Protein AF-A0A8T0E7D0-F1 (afdb_monomer)

Structure (mmCIF, N/CA/C/O backbone):
data_AF-A0A8T0E7D0-F1
#
_entry.id   AF-A0A8T0E7D0-F1
#
loop_
_atom_site.group_PDB
_atom_site.id
_atom_site.type_symbol
_atom_site.label_atom_id
_atom_site.label_alt_id
_atom_site.label_comp_id
_atom_site.label_asym_id
_atom_site.label_entity_id
_atom_site.label_seq_id
_atom_site.pdbx_PDB_ins_code
_atom_site.Cartn_x
_atom_site.Cartn_y
_atom_site.Cartn_z
_atom_site.occupancy
_atom_site.B_iso_or_equiv
_atom_site.auth_seq_id
_atom_site.auth_comp_id
_atom_site.auth_asym_id
_atom_site.auth_atom_id
_atom_site.pdbx_PDB_model_num
ATOM 1 N N . MET A 1 1 ? -31.914 -11.582 77.484 1.00 54.72 1 MET A N 1
ATOM 2 C CA . MET A 1 1 ? -31.308 -12.217 76.294 1.00 54.72 1 MET A CA 1
ATOM 3 C C . MET A 1 1 ? -29.859 -11.767 76.229 1.00 54.72 1 MET A C 1
ATOM 5 O O . MET A 1 1 ? -29.622 -10.567 76.194 1.00 54.72 1 MET A O 1
ATOM 9 N N . ASP A 1 2 ? -28.911 -12.696 76.337 1.00 65.94 2 ASP A N 1
ATOM 10 C CA . ASP A 1 2 ? -27.485 -12.381 76.474 1.00 65.94 2 ASP A CA 1
ATOM 11 C C . ASP A 1 2 ? -26.832 -12.133 75.101 1.00 65.94 2 ASP A C 1
ATOM 13 O O . ASP A 1 2 ? -26.538 -13.051 74.334 1.00 65.94 2 ASP A O 1
ATOM 17 N N . VAL A 1 3 ? -26.641 -10.851 74.785 1.00 65.19 3 VAL A N 1
ATOM 18 C CA . VAL A 1 3 ? -26.113 -10.342 73.508 1.00 65.19 3 VAL A CA 1
ATOM 19 C C . VAL A 1 3 ? -24.646 -10.743 73.288 1.00 65.19 3 VAL A C 1
ATOM 21 O O . VAL A 1 3 ? -24.164 -10.745 72.153 1.00 65.19 3 VAL A O 1
ATOM 24 N N . THR A 1 4 ? -23.919 -11.104 74.349 1.00 72.44 4 THR A N 1
ATOM 25 C CA . THR A 1 4 ? -22.505 -11.491 74.253 1.00 72.44 4 THR A CA 1
ATOM 26 C C . THR A 1 4 ? -22.340 -12.883 73.645 1.00 72.44 4 THR A C 1
ATOM 28 O O . THR A 1 4 ? -21.528 -13.061 72.736 1.00 72.44 4 THR A O 1
ATOM 31 N N . SER A 1 5 ? -23.196 -13.831 74.031 1.00 65.88 5 SER A N 1
ATOM 32 C CA . SER A 1 5 ? -23.218 -15.196 73.492 1.00 65.88 5 SER A CA 1
ATOM 33 C C . SER A 1 5 ? -23.538 -15.225 71.986 1.00 65.88 5 SER A C 1
ATOM 35 O O . SER A 1 5 ? -22.879 -15.919 71.207 1.00 65.88 5 SER A O 1
ATOM 37 N N . LEU A 1 6 ? -24.456 -14.362 71.533 1.00 68.62 6 LEU A N 1
ATOM 38 C CA . LEU A 1 6 ? -24.831 -14.239 70.117 1.00 68.62 6 LEU A CA 1
ATOM 39 C C . LEU A 1 6 ? -23.686 -13.687 69.235 1.00 68.62 6 LEU A C 1
ATOM 41 O O . LEU A 1 6 ? -23.503 -14.103 68.086 1.00 68.62 6 LEU A O 1
ATOM 45 N N . LYS A 1 7 ? -22.874 -12.761 69.770 1.00 71.25 7 LYS A N 1
ATOM 46 C CA . LYS A 1 7 ? -21.691 -12.210 69.076 1.00 71.25 7 LYS A CA 1
ATOM 47 C C . LYS A 1 7 ? -20.566 -13.239 68.941 1.00 71.25 7 LYS A C 1
ATOM 49 O O . LYS A 1 7 ? -19.858 -13.250 67.935 1.00 71.25 7 LYS A O 1
ATOM 54 N N . VAL A 1 8 ? -20.410 -14.116 69.930 1.00 76.81 8 VAL A N 1
ATOM 55 C CA . VAL A 1 8 ? -19.421 -15.203 69.889 1.00 76.81 8 VAL A CA 1
ATOM 56 C C . VAL A 1 8 ? -19.811 -16.250 68.841 1.00 76.81 8 VAL A C 1
ATOM 58 O O . VAL A 1 8 ? -18.973 -16.618 68.017 1.00 76.81 8 VAL A O 1
ATOM 61 N N . GLN A 1 9 ? -21.086 -16.651 68.785 1.00 73.12 9 GLN A N 1
ATOM 62 C CA . GLN A 1 9 ? -21.579 -17.607 67.782 1.00 73.12 9 GLN A CA 1
ATOM 63 C C . GLN A 1 9 ? -21.450 -17.081 66.346 1.00 73.12 9 GLN A C 1
ATOM 65 O O . GLN A 1 9 ? -20.999 -17.799 65.457 1.00 73.12 9 GLN A O 1
ATOM 70 N N . THR A 1 10 ? -21.772 -15.808 66.106 1.00 71.31 10 THR A N 1
ATOM 71 C CA . THR A 1 10 ? -21.647 -15.202 64.767 1.00 71.31 10 THR A CA 1
ATOM 72 C C . THR A 1 10 ? -20.196 -15.060 64.307 1.00 71.31 10 THR A C 1
ATOM 74 O O . THR A 1 10 ? -19.908 -15.258 63.124 1.00 71.31 10 THR A O 1
ATOM 77 N N . LYS A 1 11 ? -19.257 -14.771 65.219 1.00 76.00 11 LYS A N 1
ATOM 78 C CA . LYS A 1 11 ? -17.821 -14.763 64.904 1.00 76.00 11 LYS A CA 1
ATOM 79 C C . LYS A 1 11 ? -17.317 -16.168 64.565 1.00 76.00 11 LYS A C 1
ATOM 81 O O . LYS A 1 11 ? -16.623 -16.309 63.564 1.00 76.00 11 LYS A O 1
ATOM 86 N N . ALA A 1 12 ? -17.717 -17.179 65.341 1.00 78.19 12 ALA A N 1
ATOM 87 C CA . ALA A 1 12 ? -17.357 -18.578 65.107 1.00 78.19 12 ALA A CA 1
ATOM 88 C C . ALA A 1 12 ? -17.876 -19.091 63.752 1.00 78.19 12 ALA A C 1
ATOM 90 O O . ALA A 1 12 ? -17.123 -19.691 62.982 1.00 78.19 12 ALA A O 1
ATOM 91 N N . LEU A 1 13 ? -19.131 -18.770 63.418 1.00 76.06 13 LEU A N 1
ATOM 92 C CA . LEU A 1 13 ? -19.716 -19.098 62.120 1.00 76.06 13 LEU A CA 1
ATOM 93 C C . LEU A 1 13 ? -18.940 -18.423 60.986 1.00 76.06 13 LEU A C 1
ATOM 95 O O . LEU A 1 13 ? -18.488 -19.115 60.077 1.00 76.06 13 LEU A O 1
ATOM 99 N N . ARG A 1 14 ? -18.676 -17.110 61.065 1.00 75.69 14 ARG A N 1
ATOM 100 C CA . ARG A 1 14 ? -17.880 -16.398 60.046 1.00 75.69 14 ARG A CA 1
ATOM 101 C C . ARG A 1 14 ? -16.509 -17.028 59.831 1.00 75.69 14 ARG A C 1
ATOM 103 O O . ARG A 1 14 ? -16.132 -17.247 58.687 1.00 75.69 14 ARG A O 1
ATOM 110 N N . THR A 1 15 ? -15.796 -17.365 60.904 1.00 80.94 15 THR A N 1
ATOM 111 C CA . THR A 1 15 ? -14.492 -18.028 60.784 1.00 80.94 15 THR A CA 1
ATOM 112 C C . THR A 1 15 ? -14.602 -19.407 60.131 1.00 80.94 15 THR A C 1
ATOM 114 O O . THR A 1 15 ? -13.803 -19.711 59.248 1.00 80.94 15 THR A O 1
ATOM 117 N N . SER A 1 16 ? -15.620 -20.207 60.477 1.00 73.19 16 SER A N 1
ATOM 118 C CA . SER A 1 16 ? -15.835 -21.532 59.873 1.00 73.19 16 SER A CA 1
ATOM 119 C C . SER A 1 16 ? -16.187 -21.461 58.382 1.00 73.19 16 SER A C 1
ATOM 121 O O . SER A 1 16 ? -15.637 -22.224 57.588 1.00 73.19 16 SER A O 1
ATOM 123 N N . PHE A 1 17 ? -17.001 -20.478 57.978 1.00 78.31 17 PHE A N 1
ATOM 124 C CA . PHE A 1 17 ? -17.322 -20.233 56.572 1.00 78.31 17 PHE A CA 1
ATOM 125 C C . PHE A 1 17 ? -16.086 -19.791 55.786 1.00 78.31 17 PHE A C 1
ATOM 127 O O . PHE A 1 17 ? -15.821 -20.331 54.717 1.00 78.31 17 PHE A O 1
ATOM 134 N N . THR A 1 18 ? -15.276 -18.875 56.330 1.00 77.00 18 THR A N 1
ATOM 135 C CA . THR A 1 18 ? -14.044 -18.439 55.652 1.00 77.00 18 THR A CA 1
ATOM 136 C C . THR A 1 18 ? -12.987 -19.536 55.560 1.00 77.00 18 THR A C 1
ATOM 138 O O . THR A 1 18 ? -12.224 -19.556 54.603 1.00 77.00 18 THR A O 1
ATOM 141 N N . CYS A 1 19 ? -12.927 -20.446 56.537 1.00 77.75 19 CYS A N 1
ATOM 142 C CA . CYS A 1 19 ? -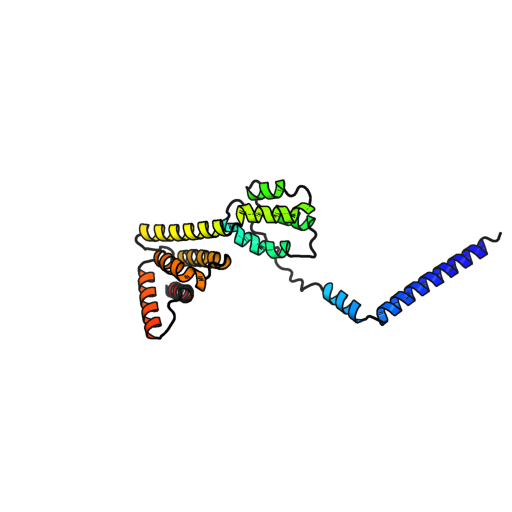11.993 -21.568 56.500 1.00 77.75 19 CYS A CA 1
ATOM 143 C C . CYS A 1 19 ? -12.424 -22.614 55.467 1.00 77.75 19 CYS A C 1
ATOM 145 O O . CYS A 1 19 ? -11.588 -23.103 54.718 1.00 77.75 19 CYS A O 1
ATOM 147 N N . SER A 1 20 ? -13.728 -22.897 55.388 1.00 74.50 20 SER A N 1
ATOM 148 C CA . SER A 1 20 ? -14.278 -23.846 54.414 1.00 74.50 20 SER A CA 1
ATOM 149 C C . SER A 1 20 ? -14.148 -23.326 52.982 1.00 74.50 20 SER A C 1
ATOM 151 O O . SER A 1 20 ? -13.796 -24.087 52.092 1.00 74.50 20 SER A O 1
ATOM 153 N N . ALA A 1 21 ? -14.359 -22.023 52.762 1.00 74.94 21 ALA A N 1
ATOM 154 C CA . ALA A 1 21 ? -14.153 -21.401 51.453 1.00 74.94 21 ALA A CA 1
ATOM 155 C C . ALA A 1 21 ? -12.694 -21.523 50.985 1.00 74.94 21 ALA A C 1
ATOM 157 O O . ALA A 1 21 ? -12.446 -21.982 49.879 1.00 74.94 21 ALA A O 1
ATOM 158 N N . LYS A 1 22 ? -11.729 -21.216 51.864 1.00 76.75 22 LYS A N 1
ATOM 159 C CA . LYS A 1 22 ? -10.300 -21.378 51.550 1.00 76.75 22 LYS A CA 1
ATOM 160 C C . LYS A 1 22 ? -9.919 -22.824 51.258 1.00 76.75 22 LYS A C 1
ATOM 162 O O . LYS A 1 22 ? -9.106 -23.066 50.385 1.00 76.75 22 LYS A O 1
ATOM 167 N N . GLN A 1 23 ? -10.513 -23.775 51.974 1.00 80.31 23 GLN A N 1
ATOM 168 C CA . GLN A 1 23 ? -10.227 -25.189 51.766 1.00 80.31 23 GLN A CA 1
ATOM 169 C C . GLN A 1 23 ? -10.750 -25.690 50.413 1.00 80.31 23 GLN A C 1
ATOM 171 O O . GLN A 1 23 ? -10.070 -26.477 49.769 1.00 80.31 23 GLN A O 1
ATOM 176 N N . ILE A 1 24 ? -11.904 -25.189 49.962 1.00 74.75 24 ILE A N 1
ATOM 177 C CA . ILE A 1 24 ? -12.439 -25.466 48.621 1.00 74.75 24 ILE A CA 1
ATOM 178 C C . ILE A 1 24 ? -11.538 -24.854 47.543 1.00 74.75 24 ILE A C 1
ATOM 180 O O . ILE A 1 24 ? -11.247 -25.521 46.554 1.00 74.75 24 ILE A O 1
ATOM 184 N N . ASP A 1 25 ? -11.070 -23.618 47.741 1.00 69.31 25 ASP A N 1
ATOM 185 C CA . ASP A 1 25 ? -10.152 -22.962 46.804 1.00 69.31 25 ASP A CA 1
ATOM 186 C C . ASP A 1 25 ? -8.811 -23.718 46.723 1.00 69.31 25 ASP A C 1
ATOM 188 O O . ASP A 1 25 ? -8.342 -24.021 45.628 1.00 69.31 25 ASP A O 1
ATOM 192 N N . ASP A 1 26 ? -8.230 -24.104 47.864 1.00 72.88 26 ASP A N 1
ATOM 193 C CA . ASP A 1 26 ? -6.973 -24.863 47.929 1.00 72.88 26 ASP A CA 1
ATOM 194 C C . ASP A 1 26 ? -7.105 -26.267 47.303 1.00 72.88 26 ASP A C 1
ATOM 196 O O . ASP A 1 26 ? -6.173 -26.763 46.666 1.00 72.88 26 ASP A O 1
ATOM 200 N N . GLU A 1 27 ? -8.256 -26.927 47.467 1.00 72.38 27 GLU A N 1
ATOM 201 C CA . GLU A 1 27 ? -8.533 -28.253 46.900 1.00 72.38 27 GLU A CA 1
ATOM 202 C C . GLU A 1 27 ? -8.784 -28.172 45.385 1.00 72.38 27 GLU A C 1
ATOM 204 O O . GLU A 1 27 ? -8.221 -28.964 44.627 1.00 72.38 27 GLU A O 1
ATOM 209 N N . PHE A 1 28 ? -9.491 -27.136 44.921 1.00 66.25 28 PHE A N 1
ATOM 210 C CA . PHE A 1 28 ? -9.658 -26.831 43.497 1.00 66.25 28 PHE A CA 1
ATOM 211 C C . PHE A 1 28 ? -8.324 -26.497 42.811 1.00 66.25 28 PHE A C 1
ATOM 213 O O . PHE A 1 28 ? -8.057 -26.959 41.699 1.00 66.25 28 PHE A O 1
ATOM 220 N N . GLU A 1 29 ? -7.452 -25.738 43.480 1.00 63.44 29 GLU A N 1
ATOM 221 C CA . GLU A 1 29 ? -6.104 -25.433 42.991 1.00 63.44 29 GLU A CA 1
ATOM 222 C C . GLU A 1 29 ? -5.206 -26.673 42.905 1.00 63.44 29 GLU A C 1
ATOM 224 O O . GLU A 1 29 ? -4.335 -26.745 42.034 1.00 63.44 29 GLU A O 1
ATOM 229 N N . LYS A 1 30 ? -5.415 -27.657 43.786 1.00 68.56 30 LYS A N 1
ATOM 230 C CA . LYS A 1 30 ? -4.631 -28.895 43.831 1.00 68.56 30 LYS A CA 1
ATOM 231 C C . LYS A 1 30 ? -5.095 -29.933 42.809 1.00 68.56 30 LYS A C 1
ATOM 233 O O . LYS A 1 30 ? -4.261 -30.684 42.308 1.00 68.56 30 LYS A O 1
ATOM 238 N N . GLU A 1 31 ? -6.389 -29.975 42.492 1.00 69.44 31 GLU A N 1
ATOM 239 C CA . GLU A 1 31 ? -6.946 -30.905 41.502 1.00 69.44 31 GLU A CA 1
ATOM 240 C C . GLU A 1 31 ? -6.706 -30.471 40.049 1.00 69.44 31 GLU A C 1
ATOM 242 O O . GLU A 1 31 ? -6.691 -31.325 39.167 1.00 69.44 31 GLU A O 1
ATOM 247 N N . ASN A 1 32 ? -6.467 -29.180 39.780 1.00 70.25 32 ASN A N 1
ATOM 248 C CA . ASN A 1 32 ? -6.302 -28.665 38.413 1.00 70.25 32 ASN A CA 1
ATOM 249 C C . ASN A 1 32 ? -5.086 -27.727 38.230 1.00 70.25 32 ASN A C 1
ATOM 251 O O . ASN A 1 32 ? -5.250 -26.566 37.831 1.00 70.25 32 ASN A O 1
ATOM 255 N N . PRO A 1 33 ? -3.846 -28.207 38.451 1.00 67.50 33 PRO A N 1
ATOM 256 C CA . PRO A 1 33 ? -2.640 -27.400 38.242 1.00 67.50 33 PRO A CA 1
ATOM 257 C C . PRO A 1 33 ? -2.485 -26.934 36.782 1.00 67.50 33 PRO A C 1
ATOM 259 O O . PRO A 1 33 ? -2.019 -25.819 36.535 1.00 67.50 33 PRO A O 1
ATOM 262 N N . ASP A 1 34 ? -2.962 -27.734 35.822 1.00 71.38 34 ASP A N 1
ATOM 263 C CA . ASP A 1 34 ? -2.912 -27.428 34.388 1.00 71.38 34 ASP A CA 1
ATOM 264 C C . ASP A 1 34 ? -3.777 -26.215 34.008 1.00 71.38 34 ASP A C 1
ATOM 266 O O . ASP A 1 34 ? -3.393 -25.431 33.143 1.00 71.38 34 ASP A O 1
ATOM 270 N N . ILE A 1 35 ? -4.910 -25.982 34.687 1.00 70.44 35 ILE A N 1
ATOM 271 C CA . ILE A 1 35 ? -5.776 -24.818 34.417 1.00 70.44 35 ILE A CA 1
ATOM 272 C C . ILE A 1 35 ? -5.077 -23.524 34.843 1.00 70.44 35 ILE A C 1
ATOM 274 O O . ILE A 1 35 ? -5.122 -22.531 34.116 1.00 70.44 35 ILE A O 1
ATOM 278 N N . LYS A 1 36 ? -4.372 -23.525 35.982 1.00 68.19 36 LYS A N 1
ATOM 279 C CA . LYS A 1 36 ? -3.554 -22.375 36.398 1.00 68.19 36 LYS A CA 1
ATOM 280 C C . LYS A 1 36 ? -2.401 -22.126 35.434 1.00 68.19 36 LYS A C 1
ATOM 282 O O . LYS A 1 36 ? -2.128 -20.969 35.112 1.00 68.19 36 LYS A O 1
ATOM 287 N N . GLN A 1 37 ? -1.738 -23.182 34.970 1.00 68.50 37 GLN A N 1
ATOM 288 C CA . GLN A 1 37 ? -0.632 -23.067 34.024 1.00 68.50 37 GLN A CA 1
ATOM 289 C C . GLN A 1 37 ? -1.103 -22.507 32.675 1.00 68.50 37 GLN A C 1
ATOM 291 O O . GLN A 1 37 ? -0.502 -21.558 32.175 1.00 68.50 37 GLN A O 1
ATOM 296 N N . LEU A 1 38 ? -2.247 -22.975 32.169 1.00 66.56 38 LEU A N 1
ATOM 297 C CA . LEU A 1 38 ? -2.901 -22.436 30.975 1.00 66.56 38 LEU A CA 1
ATOM 298 C C . LEU A 1 38 ? -3.326 -20.973 31.160 1.00 66.56 38 LEU A C 1
ATOM 300 O O . LEU A 1 38 ? -3.051 -20.145 30.299 1.00 66.56 38 LEU A O 1
ATOM 304 N N . LEU A 1 39 ? -3.927 -20.606 32.297 1.00 62.59 39 LEU A N 1
ATOM 305 C CA . LEU A 1 39 ? -4.269 -19.208 32.599 1.00 62.59 39 LEU A CA 1
ATOM 306 C C . LEU A 1 39 ? -3.022 -18.314 32.684 1.00 62.59 39 LEU A C 1
ATOM 308 O O . LEU A 1 39 ? -3.051 -17.165 32.246 1.00 62.59 39 LEU A O 1
ATOM 312 N N . THR A 1 40 ? -1.913 -18.843 33.200 1.00 61.16 40 THR A N 1
ATOM 313 C CA . THR A 1 40 ? -0.635 -18.123 33.299 1.00 61.16 40 THR A CA 1
ATOM 314 C C . THR A 1 40 ? 0.028 -17.958 31.929 1.00 61.16 40 THR A C 1
ATOM 316 O O . THR A 1 40 ? 0.605 -16.908 31.656 1.00 61.16 40 THR A O 1
ATOM 319 N N . GLU A 1 41 ? -0.095 -18.942 31.035 1.00 64.25 41 GLU A N 1
ATOM 320 C CA . GLU A 1 41 ? 0.371 -18.845 29.647 1.00 64.25 41 GLU A CA 1
ATOM 321 C C . GLU A 1 41 ? -0.488 -17.884 28.810 1.00 64.25 41 GLU A C 1
ATOM 323 O O . GLU A 1 41 ? 0.071 -17.072 28.070 1.00 64.25 41 GLU A O 1
ATOM 328 N N . ILE A 1 42 ? -1.816 -17.884 28.993 1.00 60.22 42 ILE A N 1
ATOM 329 C CA . ILE A 1 42 ? -2.752 -16.953 28.331 1.00 60.22 42 ILE A CA 1
ATOM 330 C C . ILE A 1 42 ? -2.509 -15.499 28.776 1.00 60.22 42 ILE A C 1
ATOM 332 O O . ILE A 1 42 ? -2.626 -14.580 27.968 1.00 60.22 42 ILE A O 1
ATOM 336 N N . VAL A 1 43 ? -2.149 -15.281 30.046 1.00 56.56 43 VAL A N 1
ATOM 337 C CA . VAL A 1 43 ? -1.904 -13.946 30.632 1.00 56.56 43 VAL A CA 1
ATOM 338 C C . VAL A 1 43 ? -0.423 -13.540 30.560 1.00 56.56 43 VAL A C 1
ATOM 340 O O . VAL A 1 43 ? -0.060 -12.419 30.931 1.00 56.56 43 VAL A O 1
ATOM 343 N N . SER A 1 44 ? 0.460 -14.409 30.055 1.00 48.97 44 SER A N 1
ATOM 344 C CA . SER A 1 44 ? 1.877 -14.076 29.932 1.00 48.97 44 SER A CA 1
ATOM 345 C C . SER A 1 44 ? 2.048 -12.843 29.027 1.00 48.97 44 SER A C 1
ATOM 347 O O . SER A 1 44 ? 1.542 -12.810 27.901 1.00 48.97 44 SER A O 1
ATOM 349 N N . PRO A 1 45 ? 2.730 -11.777 29.492 1.00 50.28 45 PRO A N 1
ATOM 350 C CA . PRO A 1 45 ? 2.923 -10.596 28.675 1.00 50.28 45 PRO A CA 1
ATOM 351 C C . PRO A 1 45 ? 3.856 -10.979 27.531 1.00 50.28 45 PRO A C 1
ATOM 353 O O . PRO A 1 45 ? 5.063 -11.148 27.734 1.00 50.28 45 PRO A O 1
ATOM 356 N N . GLN A 1 46 ? 3.299 -11.111 26.324 1.00 56.50 46 GLN A N 1
ATOM 357 C CA . GLN A 1 46 ? 4.093 -11.234 25.109 1.00 56.50 46 GLN A CA 1
ATOM 358 C C . GLN A 1 46 ? 5.168 -10.147 25.128 1.00 56.50 46 GLN A C 1
ATOM 360 O O . GLN A 1 46 ? 4.875 -8.981 25.398 1.00 56.50 46 GLN A O 1
ATOM 365 N N . ARG A 1 47 ? 6.424 -10.577 24.951 1.00 47.91 47 ARG A N 1
ATOM 366 C CA . ARG A 1 47 ? 7.656 -9.800 25.154 1.00 47.91 47 ARG A CA 1
ATOM 367 C C . ARG A 1 47 ? 7.449 -8.312 24.856 1.00 47.91 47 ARG A C 1
ATOM 369 O O . ARG A 1 47 ? 7.382 -7.905 23.697 1.00 47.91 47 ARG A O 1
ATOM 376 N N . LYS A 1 48 ? 7.375 -7.501 25.917 1.00 47.44 48 LYS A N 1
ATOM 377 C CA . LYS A 1 48 ? 7.268 -6.040 25.834 1.00 47.44 48 LYS A CA 1
ATOM 378 C C . LYS A 1 48 ? 8.616 -5.454 25.425 1.00 47.44 48 LYS A C 1
ATOM 380 O O . LYS A 1 48 ? 9.351 -4.914 26.249 1.00 47.44 48 LYS A O 1
ATOM 385 N N . PHE A 1 49 ? 8.955 -5.563 24.146 1.00 44.78 49 PHE A N 1
ATOM 386 C CA . PHE A 1 49 ? 9.917 -4.644 23.559 1.00 44.78 49 PHE A CA 1
ATOM 387 C C . PHE A 1 49 ? 9.312 -3.241 23.668 1.00 44.78 49 PHE A C 1
ATOM 389 O O . PHE A 1 49 ? 8.206 -3.007 23.181 1.00 44.78 49 PHE A O 1
ATOM 396 N N . LYS A 1 50 ? 10.009 -2.309 24.328 1.00 47.78 50 LYS A N 1
ATOM 397 C CA . LYS A 1 50 ? 9.682 -0.881 24.229 1.00 47.78 50 LYS A CA 1
ATOM 398 C C . LYS A 1 50 ? 10.081 -0.420 22.831 1.00 47.78 50 LYS A C 1
ATOM 400 O O . LYS A 1 50 ? 11.186 0.072 22.621 1.00 47.78 50 LYS A O 1
ATOM 405 N N . LEU A 1 51 ? 9.207 -0.692 21.871 1.00 49.25 51 LEU A N 1
ATOM 406 C CA . LEU A 1 51 ? 9.305 -0.162 20.522 1.00 49.25 51 LEU A CA 1
ATOM 407 C C . LEU A 1 51 ? 9.032 1.350 20.579 1.00 49.25 51 LEU A C 1
ATOM 409 O O . LEU A 1 51 ? 8.231 1.779 21.416 1.00 49.25 51 LEU A O 1
ATOM 413 N N . PRO A 1 52 ? 9.680 2.155 19.720 1.00 48.81 52 PRO A N 1
ATOM 414 C CA . PRO A 1 52 ? 9.252 3.528 19.488 1.00 48.81 52 PRO A CA 1
ATOM 415 C C . PRO A 1 52 ? 7.749 3.562 19.198 1.00 48.81 52 PRO A C 1
ATOM 417 O O . PRO A 1 52 ? 7.220 2.642 18.567 1.00 48.81 52 PRO A O 1
ATOM 420 N N . GLU A 1 53 ? 7.066 4.601 19.669 1.00 57.31 53 GLU A N 1
ATOM 421 C CA . GLU A 1 53 ? 5.640 4.786 19.414 1.00 57.31 53 GLU A CA 1
ATOM 422 C C . GLU A 1 53 ? 5.400 4.812 17.898 1.00 57.31 53 GLU A C 1
ATOM 424 O O . GLU A 1 53 ? 5.987 5.616 17.172 1.00 57.31 53 GLU A O 1
ATOM 429 N N . ILE A 1 54 ? 4.613 3.857 17.396 1.00 60.72 54 ILE A N 1
ATOM 430 C CA . ILE A 1 54 ? 4.352 3.742 15.961 1.00 60.72 54 ILE A CA 1
ATOM 431 C C . ILE A 1 54 ? 3.399 4.871 15.585 1.00 60.72 54 ILE A C 1
ATOM 433 O O . ILE A 1 54 ? 2.199 4.791 15.845 1.00 60.72 54 ILE A O 1
ATOM 437 N N . GLU A 1 55 ? 3.917 5.905 14.928 1.00 63.19 55 GLU A N 1
ATOM 438 C CA . GLU A 1 55 ? 3.072 6.898 14.275 1.00 63.19 55 GLU A CA 1
ATOM 439 C C . GLU A 1 55 ? 2.314 6.229 13.120 1.00 63.19 55 GLU A C 1
ATOM 441 O O . GLU A 1 55 ? 2.881 5.866 12.084 1.00 63.19 55 GLU A O 1
ATOM 446 N N . LEU A 1 56 ? 1.007 6.032 13.307 1.00 67.56 56 LEU A N 1
ATOM 447 C CA . LEU A 1 56 ? 0.138 5.485 12.271 1.00 67.56 56 LEU A CA 1
ATOM 448 C C . LEU A 1 56 ? 0.112 6.446 11.079 1.00 67.56 56 LEU A C 1
ATOM 450 O O . LEU A 1 56 ? -0.205 7.633 11.226 1.00 67.56 56 LEU A O 1
ATOM 454 N N . LYS A 1 57 ? 0.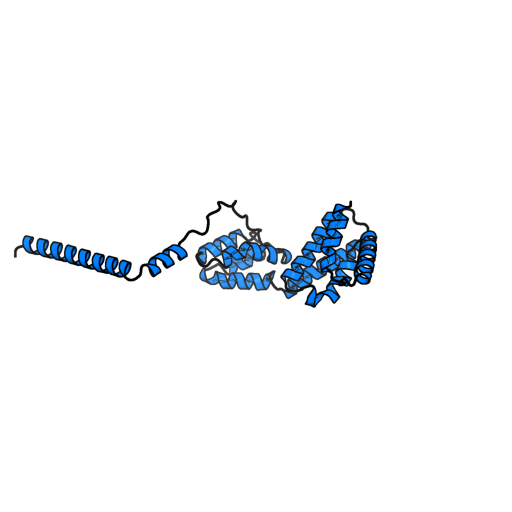410 5.942 9.872 1.00 70.06 57 LYS A N 1
ATOM 455 C CA . LYS A 1 57 ? 0.254 6.750 8.660 1.00 70.06 57 LYS A CA 1
ATOM 456 C C . LYS A 1 57 ? -1.212 7.122 8.517 1.00 70.06 57 LYS A C 1
ATOM 458 O O . LYS A 1 57 ? -2.078 6.256 8.391 1.00 70.06 57 LYS A O 1
ATOM 463 N N . LYS A 1 58 ? -1.469 8.427 8.516 1.00 79.56 58 LYS A N 1
ATOM 464 C CA . LYS A 1 58 ? -2.828 8.950 8.517 1.00 79.56 58 LYS A CA 1
ATOM 465 C C . LYS A 1 58 ? -3.504 8.701 7.173 1.00 79.56 58 LYS A C 1
ATOM 467 O O . LYS A 1 58 ? -2.988 9.099 6.126 1.00 79.56 58 LYS A O 1
ATOM 472 N N . LEU A 1 59 ? -4.676 8.077 7.206 1.00 79.31 59 LEU A N 1
ATOM 473 C CA . LEU A 1 59 ? -5.526 7.928 6.031 1.00 79.31 59 LEU A CA 1
ATOM 474 C C . LEU A 1 59 ? -6.209 9.270 5.741 1.00 79.31 59 LEU A C 1
ATOM 476 O O . LEU A 1 59 ? -6.869 9.837 6.611 1.00 79.31 59 LEU A O 1
ATOM 480 N N . SER A 1 60 ? -6.030 9.798 4.531 1.00 80.00 60 SER A N 1
ATOM 481 C CA . SER A 1 60 ? -6.648 11.052 4.091 1.00 80.00 60 SER A CA 1
ATOM 482 C C . SER A 1 60 ? -7.745 10.794 3.054 1.00 80.00 60 SER A C 1
ATOM 484 O O . SER A 1 60 ? -8.880 10.462 3.396 1.00 80.00 60 SER A O 1
ATOM 486 N N . GLU A 1 61 ? -7.412 10.962 1.780 1.00 75.12 61 GLU A N 1
ATOM 487 C CA . GLU A 1 61 ? -8.330 10.877 0.643 1.00 75.12 61 GLU A CA 1
ATOM 488 C C . GLU A 1 61 ? -7.859 9.859 -0.402 1.00 75.12 61 GLU A C 1
ATOM 490 O O . GLU A 1 61 ? -8.684 9.283 -1.114 1.00 75.12 61 GLU A O 1
ATOM 495 N N . ASP A 1 62 ? -6.552 9.582 -0.446 1.00 75.44 62 ASP A N 1
ATOM 496 C CA . ASP A 1 62 ? -5.939 8.722 -1.455 1.00 75.44 62 ASP A CA 1
ATOM 497 C C . ASP A 1 62 ? -6.223 7.244 -1.181 1.00 75.44 62 ASP A C 1
ATOM 499 O O . ASP A 1 62 ? -5.725 6.664 -0.210 1.00 75.44 62 ASP A O 1
ATOM 503 N N . SER A 1 63 ? -6.949 6.597 -2.096 1.00 77.25 63 SER A N 1
ATOM 504 C CA . SER A 1 63 ? -7.176 5.144 -2.038 1.00 77.25 63 SER A CA 1
ATOM 505 C C . SER A 1 63 ? -5.856 4.362 -2.138 1.00 77.25 63 SER A C 1
ATOM 507 O O . SER A 1 63 ? -5.695 3.346 -1.473 1.00 77.25 63 SER A O 1
ATOM 509 N N . ASN A 1 64 ? -4.842 4.904 -2.821 1.00 74.12 64 ASN A N 1
ATOM 510 C CA . ASN A 1 64 ? -3.501 4.305 -2.926 1.00 74.12 64 ASN A CA 1
ATOM 511 C C . ASN A 1 64 ? -2.781 4.124 -1.583 1.00 74.12 64 ASN A C 1
ATOM 513 O O . ASN A 1 64 ? -1.881 3.293 -1.467 1.00 74.12 64 ASN A O 1
ATOM 517 N N . LYS A 1 65 ? -3.164 4.890 -0.555 1.00 82.19 65 LYS A N 1
ATOM 518 C CA . LYS A 1 65 ? -2.593 4.780 0.794 1.00 82.19 65 LYS A CA 1
ATOM 519 C C . LYS A 1 65 ? -3.359 3.792 1.673 1.00 82.19 65 LYS A C 1
ATOM 521 O O . LYS A 1 65 ? -2.882 3.468 2.761 1.00 82.19 65 LYS A O 1
ATOM 526 N N . TYR A 1 66 ? -4.500 3.279 1.205 1.00 85.75 66 TYR A N 1
ATOM 527 C CA . TYR A 1 66 ? -5.344 2.367 1.970 1.00 85.75 66 TYR A CA 1
ATOM 528 C C . TYR A 1 66 ? -4.628 1.060 2.317 1.00 85.75 66 TYR A C 1
ATOM 530 O O . TYR A 1 66 ? -4.708 0.632 3.463 1.00 85.75 66 TYR A O 1
ATOM 538 N N . LEU A 1 67 ? -3.887 0.445 1.384 1.00 83.31 67 LEU A N 1
ATOM 539 C CA . LEU A 1 67 ? -3.161 -0.807 1.655 1.00 83.31 67 LEU A CA 1
ATOM 540 C C . LEU A 1 67 ? -2.103 -0.641 2.752 1.00 83.31 67 LEU A C 1
ATOM 542 O O . LEU A 1 67 ? -2.001 -1.468 3.663 1.00 83.31 67 LEU A O 1
ATOM 546 N N . THR A 1 68 ? -1.360 0.464 2.703 1.00 84.94 68 THR A N 1
ATOM 547 C CA . THR A 1 68 ? -0.361 0.816 3.718 1.00 84.94 68 THR A CA 1
ATOM 548 C C . THR A 1 68 ? -1.019 1.048 5.075 1.00 84.94 68 THR A C 1
ATOM 550 O O . THR A 1 68 ? -0.598 0.456 6.068 1.00 84.94 68 THR A O 1
ATOM 553 N N . PHE A 1 69 ? -2.084 1.855 5.109 1.00 86.94 69 PHE A N 1
ATOM 554 C CA . PHE A 1 69 ? -2.879 2.093 6.312 1.00 86.94 69 PHE A CA 1
ATOM 555 C C . PHE A 1 69 ? -3.409 0.778 6.891 1.00 86.94 69 PHE A C 1
ATOM 557 O O . PHE A 1 69 ? -3.174 0.479 8.059 1.00 86.94 69 PHE A O 1
ATOM 564 N N . ARG A 1 70 ? -4.060 -0.053 6.068 1.00 86.50 70 ARG A N 1
ATOM 565 C CA . ARG A 1 70 ? -4.663 -1.312 6.509 1.00 86.50 70 ARG A CA 1
ATOM 566 C C . ARG A 1 70 ? -3.617 -2.262 7.070 1.00 86.50 70 ARG A C 1
ATOM 568 O O . ARG A 1 70 ? -3.901 -2.941 8.044 1.00 86.50 70 ARG A O 1
ATOM 575 N N . THR A 1 71 ? -2.415 -2.299 6.501 1.00 85.81 71 THR A N 1
ATOM 576 C CA . THR A 1 71 ? -1.320 -3.149 6.991 1.00 85.81 71 THR A CA 1
ATOM 577 C C . THR A 1 71 ? -0.807 -2.704 8.358 1.00 85.81 71 THR A C 1
ATOM 579 O O . THR A 1 71 ? -0.591 -3.548 9.222 1.00 85.81 71 THR A O 1
ATOM 582 N N . GLN A 1 72 ? -0.664 -1.397 8.586 1.00 85.12 72 GLN A N 1
ATOM 583 C CA . GLN A 1 72 ? -0.240 -0.863 9.885 1.00 85.12 72 GLN A CA 1
ATOM 584 C C . GLN A 1 72 ? -1.331 -1.012 10.949 1.00 85.12 72 GLN A C 1
ATOM 586 O O . GLN A 1 72 ? -1.056 -1.426 12.073 1.00 85.12 72 GLN A O 1
ATOM 591 N N . PHE A 1 73 ? -2.574 -0.719 10.574 1.00 86.69 73 PHE A N 1
ATOM 592 C CA . PHE A 1 73 ? -3.718 -0.739 11.477 1.00 86.69 73 PHE A CA 1
ATOM 593 C C . PHE A 1 73 ? -4.213 -2.158 11.791 1.00 86.69 73 PHE A C 1
ATOM 595 O O . PHE A 1 73 ? -4.898 -2.360 12.788 1.00 86.69 73 PHE A O 1
ATOM 602 N N . ARG A 1 74 ? -3.820 -3.158 10.987 1.00 86.62 74 ARG A N 1
ATOM 603 C CA . ARG A 1 74 ? -4.206 -4.569 11.144 1.00 86.62 74 ARG A CA 1
ATOM 604 C C . ARG A 1 74 ? -3.993 -5.093 12.558 1.00 86.62 74 ARG A C 1
ATOM 606 O O . ARG A 1 74 ? -4.883 -5.719 13.109 1.00 86.62 74 ARG A O 1
ATOM 613 N N . LYS A 1 75 ? -2.836 -4.791 13.152 1.00 84.81 75 LYS A N 1
ATOM 614 C CA . LYS A 1 75 ? -2.497 -5.258 14.503 1.00 84.81 75 LYS A CA 1
ATOM 615 C C . LYS A 1 75 ? -3.453 -4.722 15.569 1.00 84.81 75 LYS A C 1
ATOM 617 O O . LYS A 1 75 ? -3.684 -5.417 16.540 1.00 84.81 75 LYS A O 1
ATOM 622 N N . ILE A 1 76 ? -3.988 -3.515 15.381 1.00 85.38 76 ILE A N 1
ATOM 623 C CA . ILE A 1 76 ? -4.948 -2.885 16.300 1.00 85.38 76 ILE A CA 1
ATOM 624 C C . ILE A 1 76 ? -6.363 -3.420 16.030 1.00 85.38 76 ILE A C 1
ATOM 626 O O . ILE A 1 76 ? -7.107 -3.711 16.961 1.00 85.38 76 ILE A O 1
ATOM 630 N N . ASP A 1 77 ? -6.724 -3.576 14.753 1.00 86.00 77 ASP A N 1
ATOM 631 C CA . ASP A 1 77 ? -8.016 -4.119 14.306 1.00 86.00 77 ASP A CA 1
ATOM 632 C C . ASP A 1 77 ? -8.226 -5.564 14.806 1.00 86.00 77 ASP A C 1
ATOM 634 O O . ASP A 1 77 ? -9.264 -5.877 15.393 1.00 86.00 77 ASP A O 1
ATOM 638 N N . GLU A 1 78 ? -7.205 -6.418 14.663 1.00 87.00 78 GLU A N 1
ATOM 639 C CA . GLU A 1 78 ? -7.226 -7.849 15.014 1.00 87.00 78 GLU A CA 1
ATOM 640 C C . GLU A 1 78 ? -6.963 -8.140 16.507 1.00 87.00 78 GLU A C 1
ATOM 642 O O . GLU A 1 78 ? -7.182 -9.268 16.954 1.00 87.00 78 GLU A O 1
ATOM 647 N N . ASP A 1 79 ? -6.529 -7.154 17.302 1.00 84.50 79 ASP A N 1
ATOM 648 C CA . ASP A 1 79 ? -6.268 -7.352 18.733 1.00 84.50 79 ASP A CA 1
ATOM 649 C C . ASP A 1 79 ? -7.570 -7.665 19.487 1.00 84.50 79 ASP A C 1
ATOM 651 O O . ASP A 1 79 ? -8.488 -6.847 19.548 1.00 84.50 79 ASP A O 1
ATOM 655 N N . SER A 1 80 ? -7.667 -8.860 20.064 1.00 81.88 80 SER A N 1
ATOM 656 C CA . SER A 1 80 ? -8.860 -9.307 20.793 1.00 81.88 80 SER A CA 1
ATOM 657 C C . SER A 1 80 ? -8.937 -8.767 22.227 1.00 81.88 80 SER A C 1
ATOM 659 O O . SER A 1 80 ? -10.009 -8.797 22.824 1.00 81.88 80 SER A O 1
ATOM 661 N N . PHE A 1 81 ? -7.823 -8.284 22.785 1.00 80.50 81 PHE A N 1
ATOM 662 C CA . PHE A 1 81 ? -7.747 -7.737 24.142 1.00 80.50 81 PHE A CA 1
ATOM 663 C C . PHE A 1 81 ? -8.073 -6.241 24.195 1.00 80.50 81 PHE A C 1
ATOM 665 O O . PHE A 1 81 ? -8.383 -5.728 25.269 1.00 80.50 81 PHE A O 1
ATOM 672 N N . LEU A 1 82 ? -8.013 -5.543 23.056 1.00 79.75 82 LEU A N 1
ATOM 673 C CA . LEU A 1 82 ? -8.380 -4.132 22.967 1.00 79.75 82 LEU A CA 1
ATOM 674 C C . LEU A 1 82 ? -9.903 -3.959 22.857 1.00 79.75 82 LEU A C 1
ATOM 676 O O . LEU A 1 82 ? -10.514 -4.501 21.926 1.00 79.75 82 LEU A O 1
ATOM 680 N N . PRO A 1 83 ? -10.527 -3.170 23.749 1.00 81.00 83 PRO A N 1
ATOM 681 C CA . PRO A 1 83 ? -11.951 -2.893 23.669 1.00 81.00 83 PRO A CA 1
ATOM 682 C C . PRO A 1 83 ? -12.276 -2.030 22.430 1.00 81.00 83 PRO A C 1
ATOM 684 O O . PRO A 1 83 ? -11.428 -1.253 21.967 1.00 81.00 83 PRO A O 1
ATOM 687 N N . PRO A 1 84 ? -13.492 -2.143 21.860 1.00 80.94 84 PRO A N 1
ATOM 688 C CA . PRO A 1 84 ? -13.902 -1.372 20.685 1.00 80.94 84 PRO A CA 1
ATOM 689 C C . PRO A 1 84 ? -13.749 0.145 20.850 1.00 80.94 84 PRO A C 1
ATOM 691 O O . PRO A 1 84 ? -13.409 0.826 19.886 1.00 80.94 84 PRO A O 1
ATOM 694 N N . GLU A 1 85 ? -13.955 0.679 22.053 1.00 80.69 85 GLU A N 1
ATOM 695 C CA . GLU A 1 85 ? -13.814 2.097 22.401 1.00 80.69 85 GLU A CA 1
ATOM 696 C C . GLU A 1 85 ? -12.396 2.606 22.118 1.00 80.69 85 GLU A C 1
ATOM 698 O O . GLU A 1 85 ? -12.214 3.604 21.415 1.00 80.69 85 GLU A O 1
ATOM 703 N N . ASP A 1 86 ? -11.386 1.877 22.593 1.00 80.25 86 ASP A N 1
ATOM 704 C CA . ASP A 1 86 ? -9.983 2.234 22.391 1.00 80.25 86 ASP A CA 1
ATOM 705 C C . ASP A 1 86 ? -9.619 2.113 20.907 1.00 80.25 86 ASP A C 1
ATOM 707 O O . ASP A 1 86 ? -8.974 2.996 20.335 1.00 80.25 86 ASP A O 1
ATOM 711 N N . LYS A 1 87 ? -10.117 1.071 20.225 1.00 85.00 87 LYS A N 1
ATOM 712 C CA . LYS A 1 87 ? -9.937 0.910 18.773 1.00 85.00 87 LYS A CA 1
ATOM 713 C C . LYS A 1 87 ? -10.549 2.065 17.978 1.00 85.00 87 LYS A C 1
ATOM 715 O O . LYS A 1 87 ? -9.967 2.489 16.976 1.00 85.00 87 LYS A O 1
ATOM 720 N N . CYS A 1 88 ? -11.691 2.598 18.413 1.00 81.75 88 CYS A N 1
ATOM 721 C CA . CYS A 1 88 ? -12.312 3.785 17.824 1.00 81.75 88 CYS A CA 1
ATOM 722 C C . CYS A 1 88 ? -11.418 5.017 17.985 1.00 81.75 88 CYS A C 1
ATOM 724 O O . CYS A 1 88 ? -11.228 5.769 17.027 1.00 81.75 88 CYS A O 1
ATOM 726 N N . GLN A 1 89 ? -10.832 5.209 19.168 1.00 81.25 89 GLN A N 1
ATOM 727 C CA . GLN A 1 89 ? -9.931 6.327 19.433 1.00 81.25 89 GLN A CA 1
ATOM 728 C C . GLN A 1 89 ? -8.650 6.238 18.592 1.00 81.25 89 GLN A C 1
ATOM 730 O O . GLN A 1 89 ? -8.254 7.231 17.975 1.00 81.25 89 GLN A O 1
ATOM 735 N N . TYR A 1 90 ? -8.050 5.050 18.481 1.00 83.94 90 TYR A N 1
ATOM 736 C CA . TYR A 1 90 ? -6.913 4.826 17.586 1.00 83.94 90 TYR A CA 1
ATOM 737 C C . TYR A 1 90 ? -7.278 5.084 16.122 1.00 83.94 90 TYR A C 1
ATOM 739 O O . TYR A 1 90 ? -6.499 5.701 15.396 1.00 83.94 90 TYR A O 1
ATOM 747 N N . LEU A 1 91 ? -8.471 4.672 15.682 1.00 85.00 91 LEU A N 1
ATOM 748 C CA . LEU A 1 91 ? -8.938 4.926 14.319 1.00 85.00 91 LEU A CA 1
ATOM 749 C C . LEU A 1 91 ? -9.095 6.427 14.035 1.00 85.00 91 LEU A C 1
ATOM 751 O O . LEU A 1 91 ? -8.703 6.883 12.965 1.00 85.00 91 LEU A O 1
ATOM 755 N N . LEU A 1 92 ? -9.614 7.204 14.990 1.00 82.56 92 LEU A N 1
ATOM 756 C CA . LEU A 1 92 ? -9.722 8.663 14.873 1.00 82.56 92 LEU A CA 1
ATOM 757 C C . LEU A 1 92 ? -8.346 9.336 14.764 1.00 82.56 92 LEU A C 1
ATOM 759 O O . LEU A 1 92 ? -8.176 10.258 13.969 1.00 82.56 92 LEU A O 1
ATOM 763 N N . GLN A 1 93 ? -7.350 8.859 15.513 1.00 82.31 93 GLN A N 1
ATOM 764 C CA . GLN A 1 93 ? -5.973 9.364 15.425 1.00 82.31 93 GLN A CA 1
ATOM 765 C C . GLN A 1 93 ? -5.281 8.975 14.111 1.00 82.31 93 GLN A C 1
ATOM 767 O O . GLN A 1 93 ? -4.468 9.737 13.578 1.00 82.31 93 GLN A O 1
ATOM 772 N N . ALA A 1 94 ? -5.623 7.806 13.568 1.00 83.56 94 ALA A N 1
ATOM 773 C CA . ALA A 1 94 ? -5.063 7.267 12.334 1.00 83.56 94 ALA A CA 1
ATOM 774 C C . ALA A 1 94 ? -5.670 7.879 11.059 1.00 83.56 94 ALA A C 1
ATOM 776 O O . ALA A 1 94 ? -5.357 7.445 9.949 1.00 83.56 94 ALA A O 1
ATOM 777 N N . VAL A 1 95 ? -6.537 8.883 11.185 1.00 84.81 95 VAL A N 1
ATOM 778 C CA . VAL A 1 95 ? -7.227 9.526 10.067 1.00 84.81 95 VAL A CA 1
ATOM 779 C C . VAL A 1 95 ? -6.945 11.027 10.080 1.00 84.81 95 VAL A C 1
ATOM 781 O O . VAL A 1 95 ? -6.873 11.671 11.124 1.00 84.81 95 VAL A O 1
ATOM 784 N N . VAL A 1 96 ? -6.743 11.614 8.899 1.00 84.12 96 VAL A N 1
ATOM 785 C CA . VAL A 1 96 ? -6.507 13.059 8.781 1.00 84.12 96 VAL A CA 1
ATOM 786 C C . VAL A 1 96 ? -7.816 13.806 9.026 1.00 84.12 96 VAL A C 1
ATOM 788 O O . VAL A 1 96 ? -8.791 13.581 8.309 1.00 84.12 96 VAL A O 1
ATOM 791 N N . LEU A 1 97 ? -7.830 14.727 9.992 1.00 78.81 97 LEU A N 1
ATOM 792 C CA . LEU A 1 97 ? -8.987 15.581 10.283 1.00 78.81 97 LEU A CA 1
ATOM 793 C C . LEU A 1 97 ? -9.506 16.282 9.018 1.00 78.81 97 LEU A C 1
ATOM 795 O O . LEU A 1 97 ? -8.722 16.714 8.173 1.00 78.81 97 LEU A O 1
ATOM 799 N N . LYS A 1 98 ? -10.834 16.418 8.904 1.00 80.06 98 LYS A N 1
ATOM 800 C CA . LYS A 1 98 ? -11.549 17.022 7.757 1.00 80.06 98 LYS A CA 1
ATOM 801 C C . LYS A 1 98 ? -11.423 16.277 6.417 1.00 80.06 98 LYS A C 1
ATOM 803 O O . LYS A 1 98 ? -12.003 16.725 5.429 1.00 80.06 98 LYS A O 1
ATOM 808 N N . SER A 1 99 ? -10.721 15.148 6.364 1.00 85.94 99 SER A N 1
ATOM 809 C CA . SER A 1 99 ? -10.628 14.333 5.149 1.00 85.94 99 SER A CA 1
ATOM 810 C C . SER A 1 99 ? -11.924 13.572 4.844 1.00 85.94 99 SER A C 1
ATOM 812 O O . SER A 1 99 ? -12.819 13.425 5.684 1.00 85.94 99 SER A O 1
ATOM 814 N N . LYS A 1 100 ? -12.023 13.014 3.630 1.00 83.62 100 LYS A N 1
ATOM 815 C CA . LYS A 1 100 ? -13.105 12.082 3.276 1.00 83.62 100 LYS A CA 1
ATOM 816 C C . LYS A 1 100 ? -13.142 10.862 4.205 1.00 83.62 100 LYS A C 1
ATOM 818 O O . LYS A 1 100 ? -14.242 10.429 4.542 1.00 83.62 100 LYS A O 1
ATOM 823 N N . ALA A 1 101 ? -11.988 10.338 4.622 1.00 84.62 101 ALA A N 1
ATOM 824 C CA . ALA A 1 101 ? -11.919 9.249 5.591 1.00 84.62 101 ALA A CA 1
ATOM 825 C C . ALA A 1 101 ? -12.426 9.690 6.974 1.00 84.62 101 ALA A C 1
ATOM 827 O O . ALA A 1 101 ? -13.218 8.962 7.568 1.00 84.62 101 ALA A O 1
ATOM 828 N N . ALA A 1 102 ? -12.080 10.900 7.437 1.00 85.62 102 ALA A N 1
ATOM 829 C CA . ALA A 1 102 ? -12.563 11.434 8.719 1.00 85.62 102 ALA A CA 1
ATOM 830 C C . ALA A 1 102 ? -14.083 11.525 8.749 1.00 85.62 102 ALA A C 1
ATOM 832 O O . ALA A 1 102 ? -14.699 11.023 9.677 1.00 85.62 102 ALA A O 1
ATOM 833 N N . ARG A 1 103 ? -14.703 12.045 7.683 1.00 85.12 103 ARG A N 1
ATOM 834 C CA . ARG A 1 103 ? -16.170 12.115 7.592 1.00 85.12 103 ARG A CA 1
ATOM 835 C C . ARG A 1 103 ? -16.838 10.746 7.701 1.00 85.12 103 ARG A C 1
ATOM 837 O O . ARG A 1 103 ? -17.896 10.637 8.305 1.00 85.12 103 ARG A O 1
ATOM 844 N N . VAL A 1 104 ? -16.241 9.707 7.110 1.00 84.69 104 VAL A N 1
ATOM 845 C CA . VAL A 1 104 ? -16.750 8.331 7.239 1.00 84.69 104 VAL A CA 1
ATOM 846 C C . VAL A 1 104 ? -16.630 7.882 8.689 1.00 84.69 104 VAL A C 1
ATOM 848 O O . VAL A 1 104 ? -17.613 7.450 9.274 1.00 84.69 104 VAL A O 1
ATOM 851 N N . VAL A 1 105 ? -15.458 8.047 9.290 1.00 84.94 105 VAL A N 1
ATOM 852 C CA . VAL A 1 105 ? -15.200 7.625 10.667 1.00 84.94 105 VAL A CA 1
ATOM 853 C C . VAL A 1 105 ? -16.103 8.356 11.664 1.00 84.94 105 VAL A C 1
ATOM 855 O O . VAL A 1 105 ? -16.806 7.704 12.425 1.00 84.94 105 VAL A O 1
ATOM 858 N N . GLU A 1 106 ? -16.192 9.680 11.589 1.00 84.31 106 GLU A N 1
ATOM 859 C CA . GLU A 1 106 ? -17.055 10.514 12.436 1.00 84.31 106 GLU A CA 1
ATOM 860 C C . GLU A 1 106 ? -18.547 10.181 12.269 1.00 84.31 106 GLU A C 1
ATOM 862 O O . GLU A 1 106 ? -19.291 10.197 13.245 1.00 84.31 106 GLU A O 1
ATOM 867 N N . SER A 1 107 ? -18.997 9.838 11.055 1.00 82.19 107 SER A N 1
ATOM 868 C CA . SER A 1 107 ? -20.414 9.524 10.809 1.00 82.19 107 SER A CA 1
ATOM 869 C C . SER A 1 107 ? -20.877 8.202 11.426 1.00 82.19 107 SER A C 1
ATOM 871 O O . SER A 1 107 ? -22.048 8.075 11.781 1.00 82.19 107 SER A O 1
ATOM 873 N N . PHE A 1 108 ? -19.979 7.220 11.550 1.00 74.75 108 PHE A N 1
ATOM 874 C CA . PHE A 1 108 ? -20.313 5.895 12.079 1.00 74.75 108 PHE A CA 1
ATOM 875 C C . PHE A 1 108 ? -19.915 5.729 13.551 1.00 74.75 108 PHE A C 1
ATOM 877 O O . PHE A 1 108 ? -20.593 5.001 14.278 1.00 74.75 108 PHE A O 1
ATOM 884 N N . LEU A 1 109 ? -18.877 6.431 14.020 1.00 74.88 109 LEU A N 1
ATOM 885 C CA . LEU A 1 109 ? -18.392 6.382 15.404 1.00 74.88 109 LEU A CA 1
ATOM 886 C C . LEU A 1 109 ? -19.192 7.270 16.370 1.00 74.88 109 LEU A C 1
ATOM 888 O O . LEU A 1 109 ? -18.629 7.973 17.203 1.00 74.88 109 LEU A O 1
ATOM 892 N N . THR A 1 110 ? -20.520 7.219 16.292 1.00 65.81 110 THR A N 1
ATOM 893 C CA . THR A 1 110 ? -21.395 7.798 17.324 1.00 65.81 110 THR A CA 1
ATOM 894 C C . THR A 1 110 ? -21.455 6.933 18.586 1.00 65.81 110 THR A C 1
ATOM 896 O O . THR A 1 110 ? -21.718 7.453 19.666 1.00 65.81 110 THR A O 1
ATOM 899 N N . ILE A 1 111 ? -21.206 5.622 18.453 1.00 70.94 111 ILE A N 1
ATOM 900 C CA . ILE A 1 111 ? -21.190 4.610 19.522 1.00 70.94 111 ILE A CA 1
ATOM 901 C C . ILE A 1 111 ? -20.084 3.590 19.186 1.00 70.94 111 ILE A C 1
ATOM 903 O O . ILE A 1 111 ? -19.950 3.213 18.019 1.00 70.94 111 ILE A O 1
ATOM 907 N N . ALA A 1 112 ? -19.304 3.136 20.176 1.00 70.62 112 ALA A N 1
ATOM 908 C CA . ALA A 1 112 ? -18.176 2.211 19.977 1.00 70.62 112 ALA A CA 1
ATOM 909 C C . ALA A 1 112 ? -18.577 0.869 19.329 1.00 70.62 112 ALA A C 1
ATOM 911 O O . ALA A 1 112 ? -17.832 0.324 18.513 1.00 70.62 112 ALA A O 1
ATOM 912 N N . ASP A 1 113 ? -19.807 0.408 19.572 1.00 79.50 113 ASP A N 1
ATOM 913 C CA . ASP A 1 113 ? -20.404 -0.783 18.947 1.00 79.50 113 ASP A CA 1
ATOM 914 C C . ASP A 1 113 ? -20.451 -0.728 17.410 1.00 79.50 113 ASP A C 1
ATOM 916 O O . ASP A 1 113 ? -20.539 -1.756 16.734 1.00 79.50 113 ASP A O 1
ATOM 920 N N . ASN A 1 114 ? -20.387 0.468 16.818 1.00 86.00 114 ASN A N 1
ATOM 921 C CA . ASN A 1 114 ? -20.375 0.629 15.367 1.00 86.00 114 ASN A CA 1
ATOM 922 C C . ASN A 1 114 ? -18.984 0.454 14.743 1.00 86.00 114 ASN A C 1
ATOM 924 O O . ASN A 1 114 ? -18.884 0.492 13.515 1.00 86.00 114 ASN A O 1
ATOM 928 N N . TYR A 1 115 ? -17.929 0.215 15.529 1.00 86.00 115 TYR A N 1
ATOM 929 C CA . TYR A 1 115 ? -16.567 0.033 15.021 1.00 86.00 115 TYR A CA 1
ATOM 930 C C . TYR A 1 115 ? -16.468 -0.940 13.827 1.00 86.00 115 TYR A C 1
ATOM 932 O O . TYR A 1 115 ? -15.922 -0.542 12.790 1.00 86.00 115 TYR A O 1
ATOM 940 N N . PRO A 1 116 ? -17.065 -2.154 13.865 1.00 88.06 116 PRO A N 1
ATOM 941 C CA . PRO A 1 116 ? -16.987 -3.082 12.735 1.00 88.06 116 PRO A CA 1
ATOM 942 C C . PRO A 1 116 ? -17.640 -2.522 11.462 1.00 88.06 116 PRO A C 1
ATOM 944 O O . PRO A 1 116 ? -17.141 -2.728 10.353 1.00 88.06 116 PRO A O 1
ATOM 947 N N . LYS A 1 117 ? -18.732 -1.758 11.610 1.00 89.06 117 LYS A N 1
ATOM 948 C CA . LYS A 1 117 ? -19.414 -1.097 10.486 1.00 89.06 117 LYS A CA 1
ATOM 949 C C . LYS A 1 117 ? -18.546 0.011 9.895 1.00 89.06 117 LYS A C 1
ATOM 951 O O . LYS A 1 117 ? -18.474 0.130 8.674 1.00 89.06 117 LYS A O 1
ATOM 956 N N . THR A 1 118 ? -17.849 0.777 10.733 1.00 88.00 118 THR A N 1
ATOM 957 C CA . THR A 1 118 ? -16.910 1.816 10.290 1.00 88.00 118 THR A CA 1
ATOM 958 C C . THR A 1 118 ? -15.769 1.221 9.467 1.00 88.00 118 THR A C 1
ATOM 960 O O . THR A 1 118 ? -15.476 1.713 8.377 1.00 88.00 118 THR A O 1
ATOM 963 N N . ILE A 1 119 ? -15.158 0.127 9.936 1.00 89.44 119 ILE A N 1
ATOM 964 C CA . ILE A 1 119 ? -14.084 -0.565 9.206 1.00 89.44 119 ILE A CA 1
ATOM 965 C C . ILE A 1 119 ? -14.589 -1.123 7.871 1.00 89.44 119 ILE A C 1
ATOM 967 O O . ILE A 1 119 ? -13.907 -0.979 6.851 1.00 89.44 119 ILE A O 1
ATOM 971 N N . ALA A 1 120 ? -15.794 -1.701 7.843 1.00 90.00 120 ALA A N 1
ATOM 972 C CA . ALA A 1 120 ? -16.416 -2.174 6.608 1.00 90.00 120 ALA A CA 1
ATOM 973 C C . ALA A 1 120 ? -16.652 -1.028 5.606 1.00 90.00 120 ALA A C 1
ATOM 975 O O . ALA A 1 120 ? -16.322 -1.162 4.431 1.00 90.00 120 ALA A O 1
ATOM 976 N N . GLN A 1 121 ? -17.142 0.125 6.067 1.00 89.19 121 GLN A N 1
ATOM 977 C CA . GLN A 1 121 ? -17.366 1.308 5.228 1.00 89.19 121 GLN A CA 1
ATOM 978 C C . GLN A 1 121 ? -16.067 1.934 4.716 1.00 89.19 121 GLN A C 1
ATOM 980 O O . GLN A 1 121 ? -15.999 2.381 3.570 1.00 89.19 121 GLN A O 1
ATOM 985 N N . LEU A 1 122 ? -15.009 1.943 5.529 1.00 88.56 122 LEU A N 1
ATOM 986 C CA . LEU A 1 122 ? -13.681 2.352 5.077 1.00 88.56 122 LEU A CA 1
ATOM 987 C C . LEU A 1 122 ? -13.143 1.404 4.001 1.00 88.56 122 LEU A C 1
ATOM 989 O O . LEU A 1 122 ? -12.588 1.869 3.006 1.00 88.56 122 LEU A O 1
ATOM 993 N N . LYS A 1 123 ? -13.335 0.090 4.168 1.00 89.56 123 LYS A N 1
ATOM 994 C CA . LYS A 1 123 ? -12.967 -0.900 3.150 1.00 89.56 123 LYS A CA 1
ATOM 995 C C . LYS A 1 123 ? -13.761 -0.706 1.860 1.00 89.56 123 LYS A C 1
ATOM 997 O O . LYS A 1 123 ? -13.160 -0.690 0.797 1.00 89.56 123 LYS A O 1
ATOM 1002 N N . ASP A 1 124 ? -15.066 -0.485 1.934 1.00 90.19 124 ASP A N 1
ATOM 1003 C CA . ASP A 1 124 ? -15.897 -0.251 0.748 1.00 90.19 124 ASP A CA 1
ATOM 1004 C C . ASP A 1 124 ? -15.497 1.031 -0.009 1.00 90.19 124 ASP A C 1
ATOM 1006 O O . ASP A 1 124 ? -15.348 1.051 -1.233 1.00 90.19 124 ASP A O 1
ATOM 1010 N N . LYS A 1 125 ? -15.231 2.123 0.715 1.00 86.44 125 LYS A N 1
ATOM 1011 C CA . LYS A 1 125 ? -14.907 3.404 0.075 1.00 86.44 125 LYS A CA 1
ATOM 1012 C C . LYS A 1 125 ? -13.482 3.503 -0.456 1.00 86.44 125 LYS A C 1
ATOM 1014 O O . LYS A 1 125 ? -13.296 4.148 -1.487 1.00 86.44 125 LYS A O 1
ATOM 1019 N N . PHE A 1 126 ? -12.506 2.919 0.236 1.00 86.19 126 PHE A N 1
ATOM 1020 C CA . PHE A 1 126 ? -11.077 3.119 -0.052 1.00 86.19 126 PHE A CA 1
ATOM 1021 C C . PHE A 1 126 ? -10.318 1.822 -0.352 1.00 86.19 126 PHE A C 1
ATOM 1023 O O . PHE A 1 126 ? -9.272 1.864 -0.988 1.00 86.19 126 PHE A O 1
ATOM 1030 N N . GLY A 1 127 ? -10.834 0.683 0.105 1.00 85.69 127 GLY A N 1
ATOM 1031 C CA . GLY A 1 127 ? -10.208 -0.636 0.014 1.00 85.69 127 GLY A CA 1
ATOM 1032 C C . GLY A 1 127 ? -10.818 -1.567 -1.024 1.00 85.69 127 GLY A C 1
ATOM 1033 O O . GLY A 1 127 ? -10.611 -2.776 -0.941 1.00 85.69 127 GLY A O 1
ATOM 1034 N N . ARG A 1 128 ? -11.599 -1.023 -1.960 1.00 88.81 128 ARG A N 1
ATOM 1035 C CA . ARG A 1 128 ? -12.178 -1.775 -3.071 1.00 88.81 128 ARG A CA 1
ATOM 1036 C C . ARG A 1 128 ? -11.068 -2.283 -3.981 1.00 88.81 128 ARG A C 1
ATOM 1038 O O . ARG A 1 128 ? -10.392 -1.496 -4.639 1.00 88.81 128 ARG A O 1
ATOM 1045 N N . GLU A 1 129 ? -10.858 -3.595 -3.964 1.00 87.25 129 GLU A N 1
ATOM 1046 C CA . GLU A 1 129 ? -9.748 -4.249 -4.663 1.00 87.25 129 GLU A CA 1
ATOM 1047 C C . GLU A 1 129 ? -9.786 -3.975 -6.171 1.00 87.25 129 GLU A C 1
ATOM 1049 O O . GLU A 1 129 ? -8.752 -3.706 -6.772 1.00 87.25 129 GLU A O 1
ATOM 1054 N N . ASP A 1 130 ? -10.976 -3.960 -6.772 1.00 86.81 130 ASP A N 1
ATOM 1055 C CA . ASP A 1 130 ? -11.212 -3.617 -8.176 1.00 86.81 130 ASP A CA 1
ATOM 1056 C C . ASP A 1 130 ? -10.727 -2.201 -8.523 1.00 86.81 130 ASP A C 1
ATOM 1058 O O . ASP A 1 130 ? -10.013 -2.010 -9.511 1.00 86.81 130 ASP A O 1
ATOM 1062 N N . LEU A 1 131 ? -11.045 -1.218 -7.677 1.00 88.00 131 LEU A N 1
ATOM 1063 C CA . LEU A 1 131 ? -10.594 0.159 -7.862 1.00 88.00 131 LEU A CA 1
ATOM 1064 C C . LEU A 1 131 ? -9.097 0.314 -7.615 1.00 88.00 131 LEU A C 1
ATOM 1066 O O . LEU A 1 131 ? -8.431 1.011 -8.375 1.00 88.00 131 LEU A O 1
ATOM 1070 N N . LEU A 1 132 ? -8.559 -0.332 -6.580 1.00 86.94 132 LEU A N 1
ATOM 1071 C CA . LEU A 1 132 ? -7.129 -0.278 -6.277 1.00 86.94 132 LEU A CA 1
ATOM 1072 C C . LEU A 1 132 ? -6.304 -0.857 -7.427 1.00 86.94 132 LEU A C 1
ATOM 1074 O O . LEU A 1 132 ? -5.353 -0.217 -7.870 1.00 86.94 132 LEU A O 1
ATOM 1078 N N . VAL A 1 133 ? -6.713 -2.005 -7.978 1.00 88.75 133 VAL A N 1
ATOM 1079 C CA . VAL A 1 133 ? -6.088 -2.575 -9.180 1.00 88.75 133 VAL A CA 1
ATOM 1080 C C . VAL A 1 133 ? -6.136 -1.572 -10.331 1.00 88.75 133 VAL A C 1
ATOM 1082 O O . VAL A 1 133 ? -5.115 -1.339 -10.975 1.00 88.75 133 VAL A O 1
ATOM 1085 N N . GLN A 1 134 ? -7.285 -0.936 -10.576 1.00 87.94 134 GLN A N 1
ATOM 1086 C CA . GLN A 1 134 ? -7.402 0.049 -11.650 1.00 87.94 134 GLN A CA 1
ATOM 1087 C C . GLN A 1 134 ? -6.467 1.247 -11.451 1.00 87.94 134 GLN A C 1
ATOM 1089 O O . GLN A 1 134 ? -5.882 1.718 -12.427 1.00 87.94 134 GLN A O 1
ATOM 1094 N N . ILE A 1 135 ? -6.317 1.746 -10.222 1.00 89.06 135 ILE A N 1
ATOM 1095 C CA . ILE A 1 135 ? -5.420 2.870 -9.951 1.00 89.06 135 ILE A CA 1
ATOM 1096 C C . ILE A 1 135 ? -3.965 2.457 -10.188 1.00 89.06 135 ILE A C 1
ATOM 1098 O O . ILE A 1 135 ? -3.272 3.144 -10.930 1.00 89.06 135 ILE A O 1
ATOM 1102 N N . TYR A 1 136 ? -3.520 1.311 -9.664 1.00 89.12 136 TYR A N 1
ATOM 1103 C CA . TYR A 1 136 ? -2.143 0.850 -9.872 1.00 89.12 136 TYR A CA 1
ATOM 1104 C C . TYR A 1 136 ? -1.822 0.577 -11.348 1.00 89.12 136 TYR A C 1
ATOM 1106 O O . TYR A 1 136 ? -0.741 0.928 -11.814 1.00 89.12 136 TYR A O 1
ATOM 1114 N N . VAL A 1 137 ? -2.766 0.025 -12.118 1.00 89.75 137 VAL A N 1
ATOM 1115 C CA . VAL A 1 137 ? -2.594 -0.159 -13.570 1.00 89.75 137 VAL A CA 1
ATOM 1116 C C . VAL A 1 137 ? -2.529 1.186 -14.298 1.00 89.75 137 VAL A C 1
ATOM 1118 O O . VAL A 1 137 ? -1.711 1.351 -15.200 1.00 89.75 137 VAL A O 1
ATOM 1121 N N . ARG A 1 138 ? -3.348 2.173 -13.915 1.00 90.62 138 ARG A N 1
ATOM 1122 C CA . ARG A 1 138 ? -3.273 3.529 -14.487 1.00 90.62 138 ARG A CA 1
ATOM 1123 C C . ARG A 1 138 ? -1.966 4.232 -14.138 1.00 90.62 138 ARG A C 1
ATOM 1125 O O . ARG A 1 138 ? -1.424 4.918 -14.998 1.00 90.62 138 ARG A O 1
ATOM 1132 N N . ASP A 1 139 ? -1.451 4.037 -12.928 1.00 89.56 139 ASP A N 1
ATOM 1133 C CA . ASP A 1 139 ? -0.148 4.563 -12.521 1.00 89.56 139 ASP A CA 1
ATOM 1134 C C . ASP A 1 139 ? 0.971 3.948 -13.376 1.00 89.56 139 ASP A C 1
ATOM 1136 O O . ASP A 1 139 ? 1.792 4.687 -13.917 1.00 89.56 139 ASP A O 1
ATOM 1140 N N . LEU A 1 140 ? 0.952 2.626 -13.598 1.00 89.94 140 LEU A N 1
ATOM 1141 C CA . LEU A 1 140 ? 1.886 1.952 -14.511 1.00 89.94 140 LEU A CA 1
ATOM 1142 C C . LEU A 1 140 ? 1.779 2.498 -15.940 1.00 89.94 140 LEU A C 1
ATOM 1144 O O . LEU A 1 140 ? 2.786 2.862 -16.538 1.00 89.94 140 LEU A O 1
ATOM 1148 N N . LEU A 1 141 ? 0.566 2.647 -16.478 1.00 88.88 141 LEU A N 1
ATOM 1149 C CA . LEU A 1 141 ? 0.358 3.259 -17.796 1.00 88.88 141 LEU A CA 1
ATOM 1150 C C . LEU A 1 141 ? 0.871 4.704 -17.851 1.00 88.88 141 LEU A C 1
ATOM 1152 O O . LEU A 1 141 ? 1.422 5.131 -18.865 1.00 88.88 141 LEU A O 1
ATOM 1156 N N . SER A 1 142 ? 0.733 5.465 -16.764 1.00 89.56 142 SER A N 1
ATOM 1157 C CA . SER A 1 142 ? 1.319 6.799 -16.676 1.00 89.56 142 SER A CA 1
ATOM 1158 C C . SER A 1 142 ? 2.846 6.753 -16.709 1.00 89.56 142 SER A C 1
ATOM 1160 O O . SER A 1 142 ? 3.439 7.656 -17.299 1.00 89.56 142 SER A O 1
ATOM 1162 N N . MET A 1 143 ? 3.483 5.743 -16.109 1.00 88.75 143 MET A N 1
ATOM 1163 C CA . MET A 1 143 ? 4.933 5.539 -16.205 1.00 88.75 143 MET A CA 1
ATOM 1164 C C . MET A 1 143 ? 5.352 5.207 -17.641 1.00 88.75 143 MET A C 1
ATOM 1166 O O . MET A 1 143 ? 6.279 5.836 -18.144 1.00 88.75 143 MET A O 1
ATOM 1170 N N . VAL A 1 144 ? 4.619 4.329 -18.339 1.00 86.69 144 VAL A N 1
ATOM 1171 C CA . VAL A 1 144 ? 4.843 4.037 -19.770 1.00 86.69 144 VAL A CA 1
ATOM 1172 C C . VAL A 1 144 ? 4.787 5.315 -20.610 1.00 86.69 144 VAL A C 1
ATOM 1174 O O . VAL A 1 144 ? 5.674 5.571 -21.422 1.00 86.69 144 VAL A O 1
ATOM 1177 N N . MET A 1 145 ? 3.767 6.154 -20.405 1.00 85.44 145 MET A N 1
ATOM 1178 C CA . MET A 1 145 ? 3.634 7.408 -21.154 1.00 85.44 145 MET A CA 1
ATOM 1179 C C . MET A 1 145 ? 4.780 8.380 -20.867 1.00 85.44 145 MET A C 1
ATOM 1181 O O . MET A 1 145 ? 5.309 8.979 -21.798 1.00 85.44 145 MET A O 1
ATOM 1185 N N . LYS A 1 146 ? 5.193 8.524 -19.601 1.00 85.12 146 LYS A N 1
ATOM 1186 C CA . LYS A 1 146 ? 6.353 9.354 -19.236 1.00 85.12 146 LYS A CA 1
ATOM 1187 C C . LYS A 1 146 ? 7.623 8.852 -19.921 1.00 85.12 146 LYS A C 1
ATOM 1189 O O . LYS A 1 146 ? 8.340 9.653 -20.508 1.00 85.12 146 LYS A O 1
ATOM 1194 N N . ASN A 1 147 ? 7.852 7.540 -19.907 1.00 82.81 147 ASN A N 1
ATOM 1195 C CA . ASN A 1 147 ? 8.985 6.909 -20.577 1.00 82.81 147 ASN A CA 1
ATOM 1196 C C . ASN A 1 147 ? 8.984 7.196 -22.092 1.00 82.81 147 ASN A C 1
ATOM 1198 O O . ASN A 1 147 ? 10.002 7.592 -22.655 1.00 82.81 147 ASN A O 1
ATOM 1202 N N . ALA A 1 148 ? 7.824 7.087 -22.747 1.00 80.69 148 ALA A N 1
ATOM 1203 C CA . ALA A 1 148 ? 7.681 7.384 -24.172 1.00 80.69 148 ALA A CA 1
ATOM 1204 C C . ALA A 1 148 ? 7.919 8.868 -24.512 1.00 80.69 148 ALA A C 1
ATOM 1206 O O . ALA A 1 148 ? 8.574 9.170 -25.507 1.00 80.69 148 ALA A O 1
ATOM 1207 N N . ILE A 1 149 ? 7.411 9.796 -23.692 1.00 80.31 149 ILE A N 1
ATOM 1208 C CA . ILE A 1 149 ? 7.553 11.247 -23.912 1.00 80.31 149 ILE A CA 1
ATOM 1209 C C . ILE A 1 149 ? 8.999 11.705 -23.691 1.00 80.31 149 ILE A C 1
ATOM 1211 O O . ILE A 1 149 ? 9.497 12.539 -24.443 1.00 80.31 149 ILE A O 1
ATOM 1215 N N . SER A 1 150 ? 9.687 11.145 -22.697 1.00 78.56 150 SER A N 1
ATOM 1216 C CA . SER A 1 150 ? 11.079 11.481 -22.377 1.00 78.56 150 SER A CA 1
ATOM 1217 C C . SER A 1 150 ? 12.101 10.879 -23.349 1.00 78.56 150 SER A C 1
ATOM 1219 O O . SER A 1 150 ? 13.298 10.942 -23.084 1.00 78.56 150 SER A O 1
ATOM 1221 N N . GLY A 1 151 ? 11.662 10.251 -24.448 1.00 70.88 151 GLY A N 1
ATOM 1222 C CA . GLY A 1 151 ? 12.558 9.560 -25.377 1.00 70.88 151 GLY A CA 1
ATOM 1223 C C . GLY A 1 151 ? 13.294 8.385 -24.729 1.00 70.88 151 GLY A C 1
ATOM 1224 O O . GLY A 1 151 ? 14.416 8.089 -25.115 1.00 70.88 151 GLY A O 1
ATOM 1225 N N . ARG A 1 152 ? 12.676 7.747 -23.724 1.00 69.81 152 ARG A N 1
ATOM 1226 C CA . ARG A 1 152 ? 13.227 6.627 -22.947 1.00 69.81 152 ARG A CA 1
ATOM 1227 C C . ARG A 1 152 ? 14.514 6.926 -22.173 1.00 69.81 152 ARG A C 1
ATOM 1229 O O . ARG A 1 152 ? 15.245 6.000 -21.835 1.00 69.81 152 ARG A O 1
ATOM 1236 N N . ALA A 1 153 ? 14.760 8.196 -21.853 1.00 62.75 153 ALA A N 1
ATOM 1237 C CA . ALA A 1 153 ? 15.833 8.615 -20.958 1.00 62.75 153 ALA A CA 1
ATOM 1238 C C . ALA A 1 153 ? 15.307 8.793 -19.522 1.00 62.75 153 ALA A C 1
ATOM 1240 O O . ALA A 1 153 ? 14.374 9.568 -19.285 1.00 62.75 153 ALA A O 1
ATOM 1241 N N . THR A 1 154 ? 15.913 8.106 -18.551 1.00 65.81 154 THR A N 1
ATOM 1242 C CA . THR A 1 154 ? 15.659 8.323 -17.117 1.00 65.81 154 THR A CA 1
ATOM 1243 C C . THR A 1 154 ? 16.790 9.118 -16.493 1.00 65.81 154 THR A C 1
ATOM 1245 O O . THR A 1 154 ? 17.947 8.736 -16.600 1.00 65.81 154 THR A O 1
ATOM 1248 N N . THR A 1 155 ? 16.457 10.207 -15.801 1.00 67.12 155 THR A N 1
ATOM 1249 C CA . THR A 1 155 ? 17.437 11.041 -15.084 1.00 67.12 155 THR A CA 1
ATOM 1250 C C . THR A 1 155 ? 17.795 10.500 -13.697 1.00 67.12 155 THR A C 1
ATOM 1252 O O . THR A 1 155 ? 18.794 10.920 -13.129 1.00 67.12 155 THR A O 1
ATOM 1255 N N . ASP A 1 156 ? 16.959 9.616 -13.144 1.00 79.50 156 ASP A N 1
ATOM 1256 C CA . ASP A 1 156 ? 17.134 8.969 -11.838 1.00 79.50 156 ASP A CA 1
ATOM 1257 C C . ASP A 1 156 ? 16.620 7.527 -11.938 1.00 79.50 156 ASP A C 1
ATOM 1259 O O . ASP A 1 156 ? 15.435 7.234 -11.743 1.00 79.50 156 ASP A O 1
ATOM 1263 N N . LEU A 1 157 ? 17.518 6.648 -12.375 1.00 78.38 157 LEU A N 1
ATOM 1264 C CA . LEU A 1 157 ? 17.236 5.244 -12.629 1.00 78.38 157 LEU A CA 1
ATOM 1265 C C . LEU A 1 157 ? 16.829 4.479 -11.343 1.00 78.38 157 LEU A C 1
ATOM 1267 O O . LEU A 1 157 ? 15.815 3.774 -11.389 1.00 78.38 157 LEU A O 1
ATOM 1271 N N . PRO A 1 158 ? 17.502 4.651 -10.181 1.00 82.25 158 PRO A N 1
ATOM 1272 C CA . PRO A 1 158 ? 17.080 4.030 -8.922 1.00 82.25 158 PRO A CA 1
ATOM 1273 C C . PRO A 1 158 ? 15.651 4.396 -8.500 1.00 82.25 158 PRO A C 1
ATOM 1275 O O . PRO A 1 158 ? 14.842 3.507 -8.231 1.00 82.25 158 PRO A O 1
ATOM 1278 N N . ALA A 1 159 ? 15.300 5.689 -8.492 1.00 84.50 159 ALA A N 1
ATOM 1279 C CA . ALA A 1 159 ? 13.973 6.125 -8.050 1.00 84.50 159 ALA A CA 1
ATOM 1280 C C . ALA A 1 159 ? 12.853 5.619 -8.972 1.00 84.50 159 ALA A C 1
ATOM 1282 O O . ALA A 1 159 ? 11.763 5.273 -8.509 1.00 84.50 159 ALA A O 1
ATOM 1283 N N . PHE A 1 160 ? 13.126 5.548 -10.278 1.00 84.94 160 PHE A N 1
ATOM 1284 C CA . PHE A 1 160 ? 12.204 4.975 -11.253 1.00 84.94 160 PHE A CA 1
ATOM 1285 C C . PHE A 1 160 ? 11.900 3.499 -10.950 1.00 84.94 160 PHE A C 1
ATOM 1287 O O . PHE A 1 160 ? 10.736 3.085 -10.989 1.00 84.94 160 PHE A O 1
ATOM 1294 N N . TYR A 1 161 ? 12.921 2.709 -10.611 1.00 82.44 161 TYR A N 1
ATOM 1295 C CA . TYR A 1 161 ? 12.734 1.296 -10.290 1.00 82.44 161 TYR A CA 1
ATOM 1296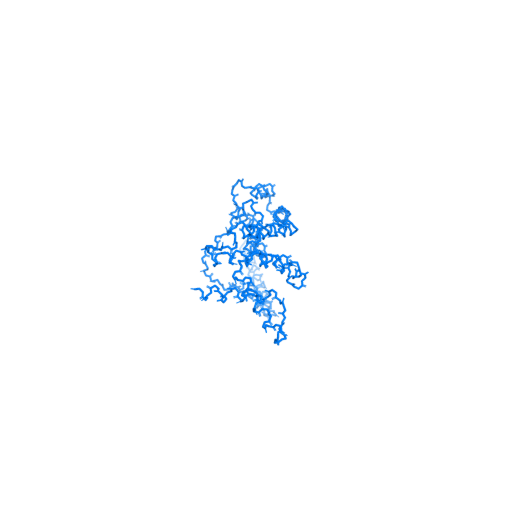 C C . TYR A 1 161 ? 12.052 1.055 -8.962 1.00 82.44 161 TYR A C 1
ATOM 1298 O O . TYR A 1 161 ? 11.152 0.217 -8.908 1.00 82.44 161 TYR A O 1
ATOM 1306 N N . ASP A 1 162 ? 12.409 1.814 -7.931 1.00 86.06 162 ASP A N 1
ATOM 1307 C CA . ASP A 1 162 ? 11.712 1.761 -6.648 1.00 86.06 162 ASP A CA 1
ATOM 1308 C C . ASP A 1 162 ? 10.216 2.053 -6.837 1.00 86.06 162 ASP A C 1
ATOM 1310 O O . ASP A 1 162 ? 9.353 1.391 -6.246 1.00 86.06 162 ASP A O 1
ATOM 1314 N N . GLU A 1 163 ? 9.878 3.013 -7.707 1.00 87.75 163 GLU A N 1
ATOM 1315 C CA . GLU A 1 163 ? 8.490 3.302 -8.044 1.00 87.75 163 GLU A CA 1
ATOM 1316 C C . GLU A 1 163 ? 7.820 2.134 -8.783 1.00 87.75 163 GLU A C 1
ATOM 1318 O O . GLU A 1 163 ? 6.721 1.731 -8.387 1.00 87.75 163 GLU A O 1
ATOM 1323 N N . LEU A 1 164 ? 8.460 1.578 -9.817 1.00 87.25 164 LEU A N 1
ATOM 1324 C CA . LEU A 1 164 ? 7.933 0.469 -10.618 1.00 87.25 164 LEU A CA 1
ATOM 1325 C C . LEU A 1 16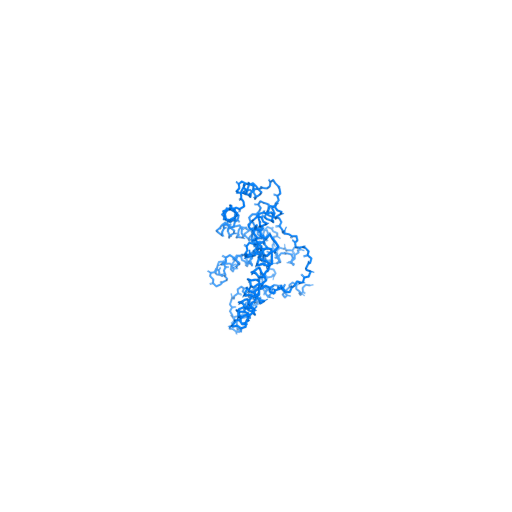4 ? 7.710 -0.789 -9.766 1.00 87.25 164 LEU A C 1
ATOM 1327 O O . LEU A 1 164 ? 6.619 -1.367 -9.780 1.00 87.25 164 LEU A O 1
ATOM 1331 N N . GLU A 1 165 ? 8.713 -1.185 -8.982 1.00 85.56 165 GLU A N 1
ATOM 1332 C CA . GLU A 1 165 ? 8.653 -2.347 -8.097 1.00 85.56 165 GLU A CA 1
ATOM 1333 C C . GLU A 1 165 ? 7.553 -2.176 -7.044 1.00 85.56 165 GLU A C 1
ATOM 1335 O O . GLU A 1 165 ? 6.775 -3.099 -6.794 1.00 85.56 165 GLU A O 1
ATOM 1340 N N . SER A 1 166 ? 7.417 -0.975 -6.473 1.00 87.75 166 SER A N 1
ATOM 1341 C CA . SER A 1 166 ? 6.360 -0.661 -5.508 1.00 87.75 166 SER A CA 1
ATOM 1342 C C . SER A 1 166 ? 4.955 -0.876 -6.088 1.00 87.75 166 SER A C 1
ATOM 1344 O O . SER A 1 166 ? 4.089 -1.444 -5.415 1.00 87.75 166 SER A O 1
ATOM 1346 N N . LYS A 1 167 ? 4.717 -0.494 -7.353 1.00 87.25 167 LYS A N 1
ATOM 1347 C CA . LYS A 1 167 ? 3.421 -0.707 -8.026 1.00 87.25 167 LYS A CA 1
ATOM 1348 C C . LYS A 1 167 ? 3.155 -2.189 -8.314 1.00 87.25 167 LYS A C 1
ATOM 1350 O O . LYS A 1 167 ? 2.039 -2.650 -8.073 1.00 87.25 167 LYS A O 1
ATOM 1355 N N . ILE A 1 168 ? 4.161 -2.942 -8.771 1.00 87.62 168 ILE A N 1
ATOM 1356 C CA . ILE A 1 168 ? 4.045 -4.394 -9.010 1.00 87.62 168 ILE A CA 1
ATOM 1357 C C . ILE A 1 168 ? 3.731 -5.121 -7.696 1.00 87.62 168 ILE A C 1
ATOM 1359 O O . ILE A 1 168 ? 2.748 -5.856 -7.608 1.00 87.62 168 ILE A O 1
ATOM 1363 N N . ARG A 1 169 ? 4.483 -4.830 -6.632 1.00 87.19 169 ARG A N 1
ATOM 1364 C CA . ARG A 1 169 ? 4.296 -5.432 -5.304 1.00 87.19 169 ARG A CA 1
ATOM 1365 C C . ARG A 1 169 ? 2.920 -5.117 -4.701 1.00 87.19 169 ARG A C 1
ATOM 1367 O O . ARG A 1 169 ? 2.329 -5.947 -4.003 1.00 87.19 169 ARG A O 1
ATOM 1374 N N . ALA A 1 170 ? 2.376 -3.929 -4.971 1.00 87.12 170 ALA A N 1
ATOM 1375 C CA . ALA A 1 170 ? 1.019 -3.570 -4.562 1.00 87.12 170 ALA A CA 1
ATOM 1376 C C . ALA A 1 170 ? -0.050 -4.402 -5.293 1.00 87.12 170 ALA A C 1
ATOM 1378 O O . ALA A 1 170 ? -1.008 -4.853 -4.665 1.00 87.12 170 ALA A O 1
ATOM 1379 N N . LEU A 1 171 ? 0.131 -4.659 -6.593 1.00 88.06 171 LEU A N 1
ATOM 1380 C CA . LEU A 1 171 ? -0.747 -5.528 -7.382 1.00 88.06 171 LEU A CA 1
ATOM 1381 C C . LEU A 1 171 ? -0.690 -6.986 -6.899 1.00 88.06 171 LEU A C 1
ATOM 1383 O O . LEU A 1 171 ? -1.736 -7.614 -6.723 1.00 88.06 171 LEU A O 1
ATOM 1387 N N . GLU A 1 172 ? 0.498 -7.503 -6.589 1.00 86.94 172 GLU A N 1
ATOM 1388 C CA . GLU A 1 172 ? 0.668 -8.839 -6.001 1.00 86.94 172 GLU A CA 1
ATOM 1389 C C . GLU A 1 172 ? -0.056 -8.970 -4.657 1.00 86.94 172 GLU A C 1
ATOM 1391 O O . GLU A 1 172 ? -0.752 -9.957 -4.416 1.00 86.94 172 GLU A O 1
ATOM 1396 N N . SER A 1 173 ? 0.026 -7.935 -3.814 1.00 85.50 173 SER A N 1
ATOM 1397 C CA . SER A 1 173 ? -0.676 -7.874 -2.523 1.00 85.50 173 SER A CA 1
ATOM 1398 C C . SER A 1 173 ? -2.206 -7.889 -2.666 1.00 85.50 173 SER A C 1
ATOM 1400 O O . SER A 1 173 ? -2.906 -8.262 -1.727 1.00 85.50 17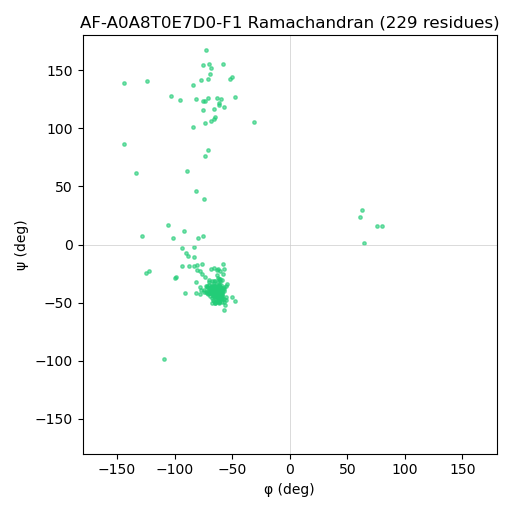3 SER A O 1
ATOM 1402 N N . LEU A 1 174 ? -2.729 -7.512 -3.838 1.00 85.12 174 LEU A N 1
ATOM 1403 C CA . LEU A 1 174 ? -4.147 -7.594 -4.216 1.00 85.12 174 LEU A CA 1
ATOM 1404 C C . LEU A 1 174 ? -4.500 -8.919 -4.920 1.00 85.12 174 LEU A C 1
ATOM 1406 O O . LEU A 1 174 ? -5.567 -9.056 -5.521 1.00 85.12 174 LEU A O 1
ATOM 1410 N N . GLY A 1 175 ? -3.597 -9.902 -4.901 1.00 82.31 175 GLY A N 1
ATOM 1411 C CA . GLY A 1 175 ? -3.793 -11.201 -5.538 1.00 82.31 175 GLY A CA 1
ATOM 1412 C C . GLY A 1 175 ? -3.632 -11.178 -7.059 1.00 82.31 175 GLY A C 1
ATOM 1413 O O . GLY A 1 175 ? -4.075 -12.114 -7.731 1.00 82.31 175 GLY A O 1
ATOM 1414 N N . ARG A 1 176 ? -3.023 -10.129 -7.631 1.00 83.81 176 ARG A N 1
ATOM 1415 C CA . ARG A 1 176 ? -2.601 -10.091 -9.040 1.00 83.81 176 ARG A CA 1
ATOM 1416 C C . ARG A 1 176 ? -1.181 -10.630 -9.165 1.00 83.81 176 ARG A C 1
ATOM 1418 O O . ARG A 1 176 ? -0.253 -9.905 -9.496 1.00 83.81 176 ARG A O 1
ATOM 1425 N N . THR A 1 177 ? -1.027 -11.906 -8.828 1.00 78.19 177 THR A N 1
ATOM 1426 C CA . THR A 1 177 ? 0.265 -12.592 -8.873 1.00 78.19 177 THR A CA 1
ATOM 1427 C C . THR A 1 177 ? 0.727 -12.813 -10.307 1.00 78.19 177 THR A C 1
ATOM 1429 O O . THR A 1 177 ? -0.084 -12.933 -11.232 1.00 78.19 177 THR A O 1
ATOM 1432 N N . GLN A 1 178 ? 2.041 -12.937 -10.468 1.00 71.94 178 GLN A N 1
ATOM 1433 C CA . GLN A 1 178 ? 2.677 -13.242 -11.743 1.00 71.94 178 GLN A CA 1
ATOM 1434 C C . GLN A 1 178 ? 2.141 -14.529 -12.388 1.00 71.94 178 GLN A C 1
ATOM 1436 O O . GLN A 1 178 ? 1.955 -14.578 -13.597 1.00 71.94 178 GLN A O 1
ATOM 1441 N N . GLU A 1 179 ? 1.810 -15.545 -11.592 1.00 76.62 179 GLU A N 1
ATOM 1442 C CA . GLU A 1 179 ? 1.230 -16.804 -12.082 1.00 76.62 179 GLU A CA 1
ATOM 1443 C C . GLU A 1 179 ? -0.110 -16.604 -12.814 1.00 76.62 179 GLU A C 1
ATOM 1445 O O . GLU A 1 179 ? -0.407 -17.302 -13.777 1.00 76.62 179 GLU A O 1
ATOM 1450 N N . LYS A 1 180 ? -0.926 -15.640 -12.369 1.00 78.38 180 LYS A N 1
ATOM 1451 C CA . LYS A 1 180 ? -2.281 -15.416 -12.901 1.00 78.38 180 LYS A CA 1
ATOM 1452 C C . LYS A 1 180 ? -2.358 -14.288 -13.923 1.00 78.38 180 LYS A C 1
ATOM 1454 O O . LYS A 1 180 ? -3.256 -14.290 -14.759 1.00 78.38 180 LYS A O 1
ATOM 1459 N N . TYR A 1 181 ? -1.467 -13.302 -13.821 1.00 81.56 181 TYR A N 1
ATOM 1460 C CA . TYR A 1 181 ? -1.517 -12.070 -14.615 1.00 81.56 181 TYR A CA 1
ATOM 1461 C C . TYR A 1 181 ? -0.198 -11.754 -15.322 1.00 81.56 181 TYR A C 1
ATOM 1463 O O . TYR A 1 181 ? -0.083 -10.689 -15.927 1.00 81.56 181 TYR A O 1
ATOM 1471 N N . GLY A 1 182 ? 0.783 -12.656 -15.277 1.00 78.12 182 GLY A N 1
ATOM 1472 C CA . GLY A 1 182 ? 2.103 -12.452 -15.866 1.00 78.12 182 GLY A CA 1
ATOM 1473 C C . GLY A 1 182 ? 2.048 -12.136 -17.353 1.00 78.12 182 GLY A C 1
ATOM 1474 O O . GLY A 1 182 ? 2.749 -11.230 -17.792 1.00 78.12 182 GLY A O 1
ATOM 1475 N N . ASP A 1 183 ? 1.152 -12.769 -18.110 1.00 80.31 183 ASP A N 1
ATOM 1476 C CA . ASP A 1 183 ? 0.994 -12.507 -19.549 1.00 80.31 183 ASP A CA 1
ATOM 1477 C C . ASP A 1 183 ? 0.568 -11.061 -19.854 1.00 80.31 183 ASP A C 1
ATOM 1479 O O . ASP A 1 183 ? 0.908 -10.513 -20.899 1.00 80.31 183 ASP A O 1
ATOM 1483 N N . PHE A 1 184 ? -0.152 -10.417 -18.930 1.00 83.56 184 PHE A N 1
ATOM 1484 C CA . PHE A 1 184 ? -0.568 -9.019 -19.051 1.00 83.56 184 PHE A CA 1
ATOM 1485 C C . PHE A 1 184 ? 0.448 -8.053 -18.428 1.0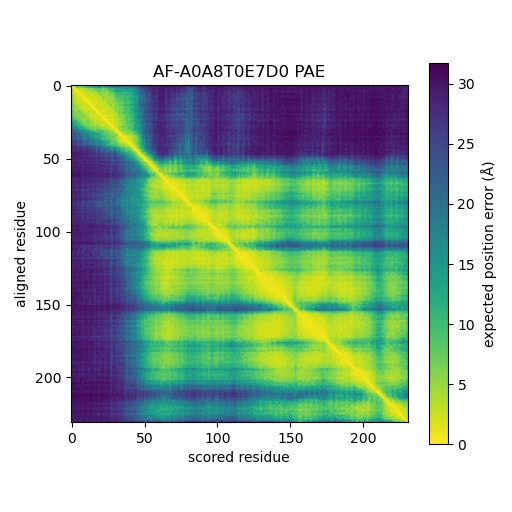0 83.56 184 PHE A C 1
ATOM 1487 O O . PHE A 1 184 ? 0.732 -6.996 -18.990 1.00 83.56 184 PHE A O 1
ATOM 1494 N N . LEU A 1 185 ? 1.000 -8.403 -17.264 1.00 83.31 185 LEU A N 1
ATOM 1495 C CA . LEU A 1 185 ? 1.930 -7.546 -16.533 1.00 83.31 185 LEU A CA 1
ATOM 1496 C C . LEU A 1 185 ? 3.296 -7.471 -17.219 1.00 83.31 185 LEU A C 1
ATOM 1498 O O . LEU A 1 185 ? 3.887 -6.398 -17.232 1.00 83.31 185 LEU A O 1
ATOM 1502 N N . SER A 1 186 ? 3.773 -8.554 -17.837 1.00 83.44 186 SER A N 1
ATOM 1503 C CA . SER A 1 186 ? 5.085 -8.591 -18.503 1.00 83.44 186 SER A CA 1
ATOM 1504 C C . SER A 1 186 ? 5.239 -7.524 -19.589 1.00 83.44 186 SER A C 1
ATOM 1506 O O . SER A 1 186 ? 6.126 -6.682 -19.450 1.00 83.44 186 SER A O 1
ATOM 1508 N N . PRO A 1 187 ? 4.367 -7.458 -20.615 1.00 85.94 187 PRO A N 1
ATOM 1509 C CA . PRO A 1 187 ? 4.492 -6.431 -21.649 1.00 85.94 187 PRO A CA 1
ATOM 1510 C C . PRO A 1 187 ? 4.275 -5.012 -21.103 1.00 85.94 187 PRO A C 1
ATOM 1512 O O . PRO A 1 187 ? 4.883 -4.059 -21.594 1.00 85.94 187 PRO A O 1
ATOM 1515 N N . LEU A 1 188 ? 3.432 -4.851 -20.076 1.00 87.06 188 LEU A N 1
ATOM 1516 C CA . LEU A 1 188 ? 3.190 -3.552 -19.450 1.00 87.06 188 LEU A CA 1
ATOM 1517 C C . LEU A 1 188 ? 4.437 -3.040 -18.719 1.00 87.06 188 LEU A C 1
ATOM 1519 O O . LEU A 1 188 ? 4.812 -1.884 -18.888 1.00 87.06 188 LEU A O 1
ATOM 1523 N N . VAL A 1 189 ? 5.085 -3.904 -17.939 1.00 85.75 189 VAL A N 1
ATOM 1524 C CA . VAL A 1 189 ? 6.300 -3.573 -17.192 1.00 85.75 189 VAL A CA 1
ATOM 1525 C C . VAL A 1 189 ? 7.470 -3.329 -18.143 1.00 85.75 189 VAL A C 1
ATOM 1527 O O . VAL A 1 189 ? 8.183 -2.347 -17.966 1.00 85.75 189 VAL A O 1
ATOM 1530 N N . GLU A 1 190 ? 7.628 -4.144 -19.188 1.00 84.56 190 GLU A N 1
ATOM 1531 C CA . GLU A 1 190 ? 8.643 -3.929 -20.231 1.00 84.56 190 GLU A CA 1
ATOM 1532 C C . GLU A 1 190 ? 8.475 -2.570 -20.920 1.00 84.56 190 GLU A C 1
ATOM 1534 O O . GLU A 1 190 ? 9.454 -1.872 -21.167 1.00 84.56 190 GLU A O 1
ATOM 1539 N N . SER A 1 191 ? 7.233 -2.137 -21.147 1.00 85.69 191 SER A N 1
ATOM 1540 C CA . SER A 1 191 ? 6.941 -0.827 -21.742 1.00 85.69 191 SER A CA 1
ATOM 1541 C C . SER A 1 191 ? 7.298 0.354 -20.827 1.00 85.69 191 SER A C 1
ATOM 1543 O O . SER A 1 191 ? 7.482 1.476 -21.309 1.00 85.69 191 SER A O 1
ATOM 1545 N N . CYS A 1 192 ? 7.398 0.133 -19.513 1.00 84.75 192 CYS A N 1
ATOM 1546 C CA . CYS A 1 192 ? 7.866 1.153 -18.580 1.00 84.75 192 CYS A CA 1
ATOM 1547 C C . CYS A 1 192 ? 9.381 1.374 -18.700 1.00 84.75 192 CYS A C 1
ATOM 1549 O O . CYS A 1 192 ? 9.835 2.474 -18.402 1.00 84.75 192 CYS A O 1
ATOM 1551 N N . LEU A 1 193 ? 10.154 0.362 -19.113 1.00 83.88 193 LEU A N 1
ATOM 1552 C CA . LEU A 1 193 ? 11.614 0.377 -19.026 1.00 83.88 193 LEU A CA 1
ATOM 1553 C C . LEU A 1 193 ? 12.268 1.356 -20.022 1.00 83.88 193 LEU A C 1
ATOM 1555 O O . LEU A 1 193 ? 11.827 1.452 -21.175 1.00 83.88 193 LEU A O 1
ATOM 1559 N N . PRO A 1 194 ? 13.357 2.035 -19.617 1.00 82.81 194 PRO A N 1
ATOM 1560 C CA . PRO A 1 194 ? 14.233 2.773 -20.527 1.00 82.81 194 PRO A CA 1
ATOM 1561 C C . PRO A 1 194 ? 14.816 1.863 -21.610 1.00 82.81 194 PRO A C 1
ATOM 1563 O O . PRO A 1 194 ? 14.955 0.656 -21.410 1.00 82.81 194 PRO A O 1
ATOM 1566 N N . GLU A 1 195 ? 15.199 2.434 -22.751 1.00 80.31 195 GLU A N 1
ATOM 1567 C CA . GLU A 1 195 ? 15.629 1.654 -23.920 1.00 80.31 195 GLU A CA 1
ATOM 1568 C C . GLU A 1 195 ? 16.879 0.817 -23.647 1.00 80.31 195 GLU A C 1
ATOM 1570 O O . GLU A 1 195 ? 16.922 -0.368 -23.973 1.00 80.31 195 GLU A O 1
ATOM 1575 N N . GLU A 1 196 ? 17.868 1.414 -22.990 1.00 78.50 196 GLU A N 1
ATOM 1576 C CA . GLU A 1 196 ? 19.140 0.768 -22.653 1.00 78.50 196 GLU A CA 1
ATOM 1577 C C . GLU A 1 196 ? 18.921 -0.474 -21.782 1.00 78.50 196 GLU A C 1
ATOM 1579 O O . GLU A 1 196 ? 19.496 -1.540 -22.023 1.00 78.50 196 GLU A O 1
ATOM 1584 N N . ILE A 1 197 ? 17.999 -0.362 -20.828 1.00 82.00 197 ILE A N 1
ATOM 1585 C CA . ILE A 1 197 ? 17.683 -1.426 -19.882 1.00 82.00 197 ILE A CA 1
ATOM 1586 C C . ILE A 1 197 ? 16.820 -2.485 -20.545 1.00 82.00 197 ILE A C 1
ATOM 1588 O O . ILE A 1 197 ? 17.032 -3.672 -20.316 1.00 82.00 197 ILE A O 1
ATOM 1592 N N . LEU A 1 198 ? 15.867 -2.085 -21.387 1.00 82.75 198 LEU A N 1
ATOM 1593 C CA . LEU A 1 198 ? 15.057 -3.025 -22.149 1.00 82.75 198 LEU A CA 1
ATOM 1594 C C . LEU A 1 198 ? 15.949 -3.913 -23.029 1.00 82.75 198 LEU A C 1
ATOM 1596 O O . LEU A 1 198 ? 15.782 -5.130 -23.040 1.00 82.75 198 LEU A O 1
ATOM 1600 N N . ILE A 1 199 ? 16.956 -3.330 -23.687 1.00 83.06 199 ILE A N 1
ATOM 1601 C CA . ILE A 1 199 ? 17.939 -4.074 -24.486 1.00 83.06 199 ILE A CA 1
ATOM 1602 C C . ILE A 1 199 ? 18.761 -5.022 -23.601 1.00 83.06 199 ILE A C 1
ATOM 1604 O O . ILE A 1 199 ? 18.971 -6.185 -23.960 1.00 83.06 199 ILE A O 1
ATOM 1608 N N . ALA A 1 200 ? 19.240 -4.555 -22.446 1.00 83.50 200 ALA A N 1
ATOM 1609 C CA . ALA A 1 200 ? 19.997 -5.383 -21.509 1.00 83.50 200 ALA A CA 1
ATOM 1610 C C . ALA A 1 200 ? 19.145 -6.539 -20.943 1.00 83.50 200 ALA A C 1
ATOM 1612 O O . ALA A 1 200 ? 19.614 -7.678 -20.860 1.00 83.50 200 ALA A O 1
ATOM 1613 N N . TRP A 1 201 ? 17.871 -6.277 -20.654 1.00 82.69 201 TRP A N 1
ATOM 1614 C CA . TRP A 1 201 ? 16.885 -7.261 -20.220 1.00 82.69 201 TRP A CA 1
ATOM 1615 C C . TRP A 1 201 ? 16.609 -8.306 -21.304 1.00 82.69 201 TRP A C 1
ATOM 1617 O O . TRP A 1 201 ? 16.658 -9.504 -21.031 1.00 82.69 201 TRP A O 1
ATOM 1627 N N . GLU A 1 202 ? 16.390 -7.893 -22.553 1.00 82.06 202 GLU A N 1
ATOM 1628 C CA . GLU A 1 202 ? 16.203 -8.812 -23.681 1.00 82.06 202 GLU A CA 1
ATOM 1629 C C . GLU A 1 202 ? 17.411 -9.726 -23.890 1.00 82.06 202 GLU A C 1
ATOM 1631 O O . GLU A 1 202 ? 17.252 -10.936 -24.072 1.00 82.06 202 GLU A O 1
ATOM 1636 N N . ARG A 1 203 ? 18.629 -9.180 -23.789 1.00 82.75 203 ARG A N 1
ATOM 1637 C CA . ARG A 1 203 ? 19.866 -9.973 -23.831 1.00 82.75 203 ARG A CA 1
ATOM 1638 C C . ARG A 1 203 ? 19.924 -10.979 -22.684 1.00 82.75 203 ARG A C 1
ATOM 1640 O O . ARG A 1 203 ? 20.246 -12.141 -22.923 1.00 82.75 203 ARG A O 1
ATOM 1647 N N . HIS A 1 204 ? 19.581 -10.562 -21.464 1.00 78.69 204 HIS A N 1
ATOM 1648 C CA . HIS A 1 204 ? 19.547 -11.442 -20.296 1.00 78.69 204 HIS A CA 1
ATOM 1649 C C . HIS A 1 204 ? 18.534 -12.584 -20.464 1.00 78.69 204 HIS A C 1
ATOM 1651 O O . HIS A 1 204 ? 18.859 -13.741 -20.196 1.00 78.69 204 HIS A O 1
ATOM 1657 N N . ARG A 1 205 ? 17.337 -12.287 -20.983 1.00 75.31 205 ARG A N 1
ATOM 1658 C CA . ARG A 1 205 ? 16.311 -13.300 -21.267 1.00 75.31 205 ARG A CA 1
ATOM 1659 C C . ARG A 1 205 ? 16.783 -14.326 -22.287 1.00 75.31 205 ARG A C 1
ATOM 1661 O O . ARG A 1 205 ? 16.678 -15.517 -22.022 1.00 75.31 205 ARG A O 1
ATOM 1668 N N . ASN A 1 206 ? 17.345 -13.884 -23.410 1.00 73.25 206 ASN A N 1
ATOM 1669 C CA . ASN A 1 206 ? 17.810 -14.787 -24.466 1.00 73.25 206 ASN A CA 1
ATOM 1670 C C . ASN A 1 206 ? 18.919 -15.737 -23.972 1.00 73.25 206 ASN A C 1
ATOM 1672 O O . ASN A 1 206 ? 18.955 -16.906 -24.356 1.00 73.25 206 ASN A O 1
ATOM 1676 N N . LEU A 1 207 ? 19.795 -15.261 -23.080 1.00 70.06 207 LEU A N 1
ATOM 1677 C CA . LEU A 1 207 ? 20.820 -16.087 -22.432 1.00 70.06 207 LEU A CA 1
ATOM 1678 C C . LEU A 1 207 ? 20.215 -17.100 -21.442 1.00 70.06 207 LEU A C 1
ATOM 1680 O O . LEU A 1 207 ? 20.651 -18.254 -21.392 1.00 70.06 207 LEU A O 1
ATOM 1684 N N . ASN A 1 208 ? 19.189 -16.703 -20.685 1.00 67.44 208 ASN A N 1
ATOM 1685 C CA . ASN A 1 208 ? 18.483 -17.611 -19.778 1.00 67.44 208 ASN A CA 1
ATOM 1686 C C . ASN A 1 208 ? 17.686 -18.677 -20.541 1.00 67.44 208 ASN A C 1
ATOM 1688 O O . ASN A 1 208 ? 17.690 -19.838 -20.145 1.00 67.44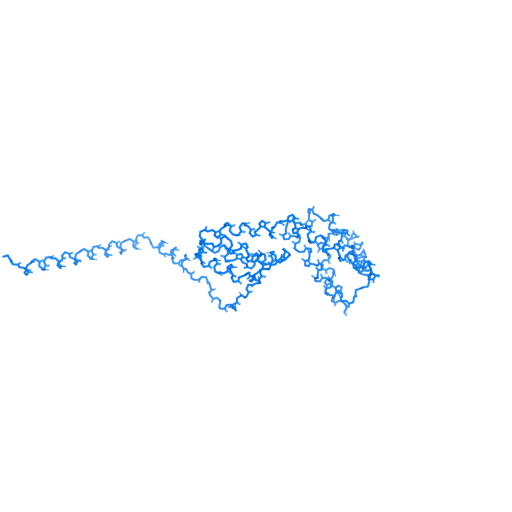 208 ASN A O 1
ATOM 1692 N N . GLU A 1 209 ? 17.071 -18.343 -21.674 1.00 62.38 209 GLU A N 1
ATOM 1693 C CA . GLU A 1 209 ? 16.386 -19.335 -22.510 1.00 62.38 209 GLU A CA 1
ATOM 1694 C C . GLU A 1 209 ? 17.336 -20.381 -23.089 1.00 62.38 209 GLU A C 1
ATOM 1696 O O . GLU A 1 209 ? 17.024 -21.571 -23.080 1.00 62.38 209 GLU A O 1
ATOM 1701 N N . ALA A 1 210 ? 18.526 -19.961 -23.528 1.00 61.75 210 ALA A N 1
ATOM 1702 C CA . ALA A 1 210 ? 19.556 -20.873 -24.022 1.00 61.75 210 ALA A CA 1
ATOM 1703 C C . ALA A 1 210 ? 20.051 -21.864 -22.947 1.00 61.75 210 ALA A C 1
ATOM 1705 O O . ALA A 1 210 ? 20.578 -22.923 -23.282 1.00 61.75 210 ALA A O 1
ATOM 1706 N N . SER A 1 211 ? 19.860 -21.540 -21.664 1.00 63.84 211 SER A N 1
ATOM 1707 C CA . SER A 1 211 ? 20.195 -22.397 -20.520 1.00 63.84 211 SER A CA 1
ATOM 1708 C C . SER A 1 211 ? 18.986 -23.125 -19.909 1.00 63.84 211 SER A C 1
ATOM 1710 O O . SER A 1 211 ? 19.141 -23.824 -18.910 1.00 63.84 211 SER A O 1
ATOM 1712 N N . GLY A 1 212 ? 17.795 -23.014 -20.515 1.00 58.16 212 GLY A N 1
ATOM 1713 C CA . GLY A 1 212 ? 16.567 -23.670 -20.046 1.00 58.16 212 GLY A CA 1
ATOM 1714 C C . GLY A 1 212 ? 15.853 -22.954 -18.890 1.00 58.16 212 GLY A C 1
ATOM 1715 O O . GLY A 1 212 ? 15.012 -23.557 -18.224 1.00 58.16 212 GLY A O 1
ATOM 1716 N N . GLY A 1 213 ? 16.182 -21.688 -18.626 1.00 59.38 213 GLY A N 1
ATOM 1717 C CA . GLY A 1 213 ? 15.538 -20.854 -17.612 1.00 59.38 213 GLY A CA 1
ATOM 1718 C C . GLY A 1 213 ? 14.149 -20.345 -18.025 1.00 59.38 213 GLY A C 1
ATOM 1719 O O . GLY A 1 213 ? 13.837 -20.201 -19.205 1.00 59.38 213 GLY A O 1
ATOM 1720 N N . THR A 1 214 ? 13.300 -20.049 -17.039 1.00 57.56 214 THR A N 1
ATOM 1721 C CA . THR A 1 214 ? 11.935 -19.536 -17.246 1.00 57.56 214 THR A CA 1
ATOM 1722 C C . THR A 1 214 ? 11.917 -18.047 -17.623 1.00 57.56 214 THR A C 1
ATOM 1724 O O . THR A 1 214 ? 12.651 -17.246 -17.049 1.00 57.56 214 THR A O 1
ATOM 1727 N N . ARG A 1 215 ? 11.017 -17.644 -18.539 1.00 60.66 215 ARG A N 1
ATOM 1728 C CA . ARG A 1 215 ? 10.759 -16.240 -18.953 1.00 60.66 215 ARG A CA 1
ATOM 1729 C C . ARG A 1 215 ? 9.973 -15.423 -17.905 1.00 60.66 215 ARG A C 1
ATOM 1731 O O . ARG A 1 215 ? 9.054 -14.685 -18.245 1.00 60.66 215 ARG A O 1
ATOM 1738 N N . SER A 1 216 ? 10.254 -15.607 -16.620 1.00 64.44 216 SER A N 1
ATOM 1739 C CA . SER A 1 216 ? 9.419 -15.050 -15.547 1.00 64.44 216 SER A CA 1
ATOM 1740 C C . SER A 1 216 ? 9.782 -13.593 -15.229 1.00 64.44 216 SER A C 1
ATOM 1742 O O . SER A 1 216 ? 10.966 -13.288 -15.068 1.00 64.44 216 SER A O 1
ATOM 1744 N N . LEU A 1 217 ? 8.788 -12.705 -15.032 1.00 67.44 217 LEU A N 1
ATOM 1745 C CA . LEU A 1 2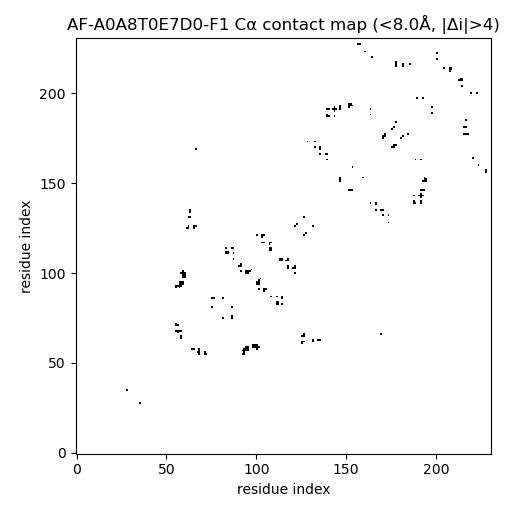17 ? 9.031 -11.377 -14.434 1.00 67.44 217 LEU A CA 1
ATOM 1746 C C . LEU A 1 217 ? 9.655 -11.481 -13.044 1.00 67.44 217 LEU A C 1
ATOM 1748 O O . LEU A 1 217 ? 10.227 -10.506 -12.591 1.00 67.44 217 LEU A O 1
ATOM 1752 N N . GLU A 1 218 ? 9.609 -12.629 -12.367 1.00 69.50 218 GLU A N 1
ATOM 1753 C CA . GLU A 1 218 ? 10.304 -12.816 -11.084 1.00 69.50 218 GLU A CA 1
ATOM 1754 C C . GLU A 1 218 ? 11.818 -12.572 -11.190 1.00 69.50 218 GLU A C 1
ATOM 1756 O O . GLU A 1 218 ? 12.473 -12.208 -10.213 1.00 69.50 218 GLU A O 1
ATOM 1761 N N . GLN A 1 219 ? 12.391 -12.744 -12.384 1.00 72.81 219 GLN A N 1
ATOM 1762 C CA . GLN A 1 219 ? 13.800 -12.458 -12.633 1.00 72.81 219 GLN A CA 1
ATOM 1763 C C . GLN A 1 219 ? 14.065 -10.963 -12.850 1.00 72.81 219 GLN A C 1
ATOM 1765 O O . GLN A 1 219 ? 15.192 -10.517 -12.633 1.00 72.81 219 GLN A O 1
ATOM 1770 N N . LEU A 1 220 ? 13.045 -10.185 -13.231 1.00 73.56 220 LEU A N 1
ATOM 1771 C CA . LEU A 1 220 ? 13.189 -8.773 -13.568 1.00 73.56 220 LEU A CA 1
ATOM 1772 C C . LEU A 1 220 ? 13.612 -7.929 -12.351 1.00 73.56 220 LEU A C 1
ATOM 1774 O O . LEU A 1 220 ? 14.635 -7.265 -12.466 1.00 73.56 220 LEU A O 1
ATOM 1778 N N . PRO A 1 221 ? 12.974 -7.990 -11.162 1.00 72.88 221 PRO A N 1
ATOM 1779 C CA . PRO A 1 221 ? 13.434 -7.237 -9.990 1.00 72.88 221 PRO A CA 1
ATOM 1780 C C . PRO A 1 221 ? 14.884 -7.544 -9.600 1.00 72.88 221 PRO A C 1
ATOM 1782 O O . PRO A 1 221 ? 15.629 -6.653 -9.196 1.00 72.88 221 PRO A O 1
ATOM 1785 N N . ASN A 1 222 ? 15.313 -8.802 -9.749 1.00 77.00 222 ASN A N 1
ATOM 1786 C CA . ASN A 1 222 ? 16.686 -9.217 -9.457 1.00 77.00 222 ASN A CA 1
ATOM 1787 C C . ASN A 1 222 ? 17.684 -8.698 -10.497 1.00 77.00 222 ASN A C 1
ATOM 1789 O O . ASN A 1 222 ? 18.815 -8.370 -10.146 1.00 77.00 222 ASN A O 1
ATOM 1793 N N . PHE A 1 223 ? 17.284 -8.647 -11.767 1.00 79.94 223 PHE A N 1
ATOM 1794 C CA . PHE A 1 223 ? 18.071 -8.060 -12.844 1.00 79.94 223 PHE A CA 1
ATOM 1795 C C . PHE A 1 223 ? 18.199 -6.543 -12.666 1.00 79.94 223 PHE A C 1
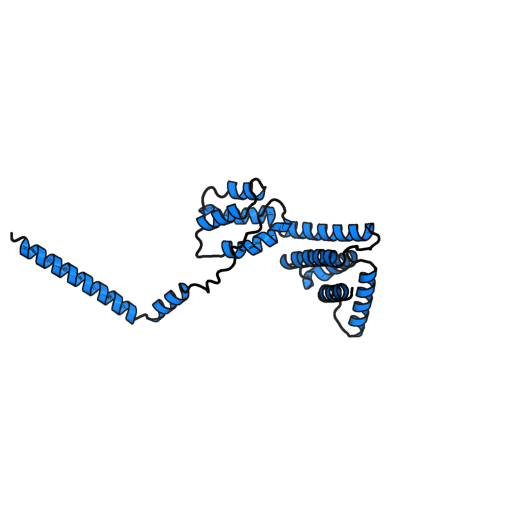ATOM 1797 O O . PHE A 1 223 ? 19.312 -6.029 -12.628 1.00 79.94 223 PHE A O 1
ATOM 1804 N N . LEU A 1 224 ? 17.082 -5.850 -12.445 1.00 76.06 224 LEU A N 1
ATOM 1805 C CA . LEU A 1 224 ? 17.046 -4.402 -12.241 1.00 76.06 224 LEU A CA 1
ATOM 1806 C C . LEU A 1 224 ? 17.898 -3.985 -11.036 1.00 76.06 224 LEU A C 1
ATOM 1808 O O . LEU A 1 224 ? 18.709 -3.076 -11.147 1.00 76.06 224 LEU A O 1
ATOM 1812 N N . ASN A 1 225 ? 17.822 -4.718 -9.920 1.00 75.19 225 ASN A N 1
ATOM 1813 C CA . ASN A 1 225 ? 18.684 -4.474 -8.757 1.00 75.19 225 ASN A CA 1
ATOM 1814 C C . ASN A 1 225 ? 20.183 -4.677 -9.027 1.00 75.19 225 ASN A C 1
ATOM 1816 O O . ASN A 1 225 ? 21.005 -4.123 -8.299 1.00 75.19 225 ASN A O 1
ATOM 1820 N N . LYS A 1 226 ? 20.563 -5.509 -10.003 1.00 78.25 226 LYS A N 1
ATOM 1821 C CA . LYS A 1 226 ? 21.968 -5.670 -10.400 1.00 78.25 226 LYS A CA 1
ATOM 1822 C C . LYS A 1 226 ? 22.417 -4.511 -11.277 1.00 78.25 226 LYS A C 1
ATOM 1824 O O . LYS A 1 226 ? 23.502 -4.000 -11.040 1.00 78.25 226 LYS A O 1
ATOM 1829 N N . GLU A 1 227 ? 21.577 -4.091 -12.217 1.00 73.94 227 GLU A N 1
ATOM 1830 C CA . GLU A 1 227 ? 21.876 -2.987 -13.132 1.00 73.94 227 GLU A CA 1
ATOM 1831 C C . GLU A 1 227 ? 21.978 -1.650 -12.382 1.00 73.94 227 GLU A C 1
ATOM 1833 O O . GLU A 1 227 ? 22.950 -0.926 -12.545 1.00 73.94 227 GLU A O 1
ATOM 1838 N N . VAL A 1 228 ? 21.064 -1.391 -11.440 1.00 72.94 228 VAL A N 1
ATOM 1839 C CA . VAL A 1 228 ? 21.099 -0.209 -10.554 1.00 72.94 228 VAL A CA 1
ATOM 1840 C C . VAL A 1 228 ? 22.356 -0.151 -9.682 1.00 72.94 228 VAL A C 1
ATOM 1842 O O . VAL A 1 228 ? 22.788 0.925 -9.296 1.00 72.94 228 VAL A O 1
ATOM 1845 N N . LYS A 1 229 ? 22.936 -1.304 -9.330 1.00 69.69 229 LYS A N 1
ATOM 1846 C CA . LYS A 1 229 ? 24.183 -1.382 -8.546 1.00 69.69 229 LYS A CA 1
ATOM 1847 C C . LYS A 1 229 ? 25.444 -1.357 -9.411 1.00 69.69 229 LYS A C 1
ATOM 1849 O O . LYS A 1 229 ? 26.538 -1.362 -8.849 1.00 69.69 229 LYS A O 1
ATOM 1854 N N . ALA A 1 230 ? 25.293 -1.469 -10.729 1.00 63.91 230 ALA A N 1
ATOM 1855 C CA . ALA A 1 230 ? 26.392 -1.478 -11.684 1.00 63.91 230 ALA A CA 1
ATOM 1856 C C . ALA A 1 230 ? 26.701 -0.075 -12.242 1.00 63.91 230 ALA A C 1
ATOM 1858 O O . ALA A 1 230 ? 27.809 0.112 -12.746 1.00 63.91 230 ALA A O 1
ATOM 1859 N N . GLU A 1 231 ? 25.761 0.876 -12.130 1.00 53.62 231 GLU A N 1
ATOM 1860 C CA . GLU A 1 231 ? 26.021 2.329 -12.202 1.00 53.62 231 GLU A CA 1
ATOM 1861 C C . GLU A 1 231 ? 26.800 2.838 -10.979 1.00 53.62 231 GLU A C 1
ATOM 1863 O O . GLU A 1 231 ? 27.690 3.698 -11.179 1.00 53.62 231 GLU A O 1
#

Foldseek 3Di:
DDPVVVVVVVVVVVVVVVVVVVVVVVVVCVVCVVVVVVVCVVPPPDDPDVDPDDQQQAAAAALLCVVVNCVVLVCVVPDPPDQLVVNLVVNCSNHDPPGPLNCLSVVQVPDSVSSVVSVVVCCVRRVDLVVNLVVLLVVLVVLLVVCVVVVLDDPDLVVLLVSLVVSVVSCVVSVCDCVNCVVPVVVSSLSNHRPVVNVVVVVVQVVCVVVVHDPGCVCVNVSSVVVSVVD

InterPro domains:
  IPR005312 Domain of unknown function DUF1759 [PF03564] (63-205)

Mean predicted aligned error: 15.13 Å

Organism: Argiope bruennichi (NCBI:txid94029)

Solvent-accessible surface area (backbone atoms only — not comparable to full-atom values): 13195 Å² total; per-residue (Å²): 134,69,68,65,62,56,54,52,53,53,49,51,49,52,52,52,52,56,51,52,53,51,50,51,53,54,49,53,52,67,76,39,57,65,58,56,52,49,52,50,60,74,65,48,78,72,82,80,71,87,65,78,84,78,79,61,65,56,42,40,76,60,46,87,51,34,65,61,34,49,62,67,46,40,66,64,73,69,37,84,86,60,53,52,57,60,50,46,53,53,50,58,68,30,26,32,82,90,24,68,46,28,54,50,46,60,72,40,60,82,46,48,88,32,45,68,58,34,55,51,49,49,35,64,75,38,54,37,62,73,58,51,50,52,50,48,53,50,52,51,51,50,43,25,51,50,27,63,73,51,73,32,62,69,96,52,62,63,64,52,47,57,53,52,51,52,47,52,52,53,37,36,76,70,71,53,33,60,93,81,38,32,88,63,47,47,64,55,54,56,51,37,47,35,55,73,56,43,53,52,50,53,54,53,49,56,55,36,50,78,71,73,47,80,95,50,68,81,52,46,64,60,49,50,57,48,54,62,70,69,112

Radius of gyration: 30.88 Å; Cα contacts (8 Å, |Δi|>4): 143; chains: 1; bounding box: 58×48×102 Å

Secondary structure (DSSP, 8-state):
--HHHHHHHHHHHHHHHHHHHHHHHHHHHHH-HHHHHHHHHHTS------PPP--PPPB-S-GGGHHHHHHHHHHHHS-SSS-HHHHHHHHHHTB-TTSHHHHHHHHHTTSGGGHHHHHHHHHHHH--HHHHHHHHHHHHHHHHHHHHHTTT--S-HHHHHHHHHHHHHHHHHTT--HHHHHHHHHHHHHHHS-HHHHHHHHHHHHHHHHTT----TTHHHHHHHHHTTT-

pLDDT: mean 77.35, std 10.28, range [44.78, 90.62]

Sequence (231 aa):
MDVTSLKVQTKALRTSFTCSAKQIDDEFEKENPDIKQLLTEIVSPQRKFKLPEIELKKLSEDSNKYLTFRTQFRKIDEDSFLPPEDKCQYLLQAVVLKSKAARVVESFLTIADNYPKTIAQLKDKFGREDLLVQIYVRDLLSMVMKNAISGRATTDLPAFYDELESKIRALESLGRTQEKYGDFLSPLVESCLPEEILIAWERHRNLNEASGGTRSLEQLPNFLNKEVKAE